Protein AF-A0A1V9YJ61-F1 (afdb_monomer)

Structure (mmCIF, N/CA/C/O backbone):
data_AF-A0A1V9YJ61-F1
#
_entry.id   AF-A0A1V9YJ61-F1
#
loop_
_atom_site.group_PDB
_atom_site.id
_atom_site.type_symbol
_atom_site.label_atom_id
_atom_site.label_alt_id
_atom_site.label_comp_id
_atom_site.label_asym_id
_atom_site.label_entity_id
_atom_site.label_seq_id
_atom_site.pdbx_PDB_ins_code
_atom_site.Cartn_x
_atom_site.Cartn_y
_atom_site.Cartn_z
_atom_site.occupancy
_atom_site.B_iso_or_equiv
_atom_site.auth_seq_id
_atom_site.auth_comp_id
_atom_site.auth_asym_id
_atom_site.auth_atom_id
_atom_site.pdbx_PDB_model_num
ATOM 1 N N . MET A 1 1 ? 12.526 25.247 -45.464 1.00 53.47 1 MET A N 1
ATOM 2 C CA . MET A 1 1 ? 13.136 23.992 -44.951 1.00 53.47 1 MET A CA 1
ATOM 3 C C . MET A 1 1 ? 12.643 23.567 -43.559 1.00 53.47 1 MET A C 1
ATOM 5 O O . MET A 1 1 ? 12.966 22.467 -43.128 1.00 53.47 1 MET A O 1
ATOM 9 N N . GLU A 1 2 ? 11.847 24.374 -42.845 1.00 59.72 2 GLU A N 1
ATOM 10 C CA . GLU A 1 2 ? 11.283 23.998 -41.531 1.00 59.72 2 GLU A CA 1
ATOM 11 C C . GLU A 1 2 ? 10.192 22.920 -41.604 1.00 59.72 2 GLU A C 1
ATOM 13 O O . GLU A 1 2 ? 10.018 22.151 -40.659 1.00 59.72 2 GLU A O 1
ATOM 18 N N . PHE A 1 3 ? 9.518 22.793 -42.752 1.00 69.00 3 PHE A N 1
ATOM 19 C CA . PHE A 1 3 ? 8.496 21.770 -42.986 1.00 69.00 3 PHE A CA 1
ATOM 20 C C . PHE A 1 3 ? 9.030 20.338 -42.792 1.00 69.00 3 PHE A C 1
ATOM 22 O O . PHE A 1 3 ? 8.326 19.493 -42.248 1.00 69.00 3 PHE A O 1
ATOM 29 N N . VAL A 1 4 ? 10.304 20.085 -43.129 1.00 67.88 4 VAL A N 1
ATOM 30 C CA . VAL A 1 4 ? 10.969 18.783 -42.938 1.00 67.88 4 VAL A CA 1
ATOM 31 C C . VAL A 1 4 ? 11.139 18.455 -41.454 1.00 67.88 4 VAL A C 1
ATOM 33 O O . VAL A 1 4 ? 10.997 17.306 -41.059 1.00 67.88 4 VAL A O 1
ATOM 36 N N . LYS A 1 5 ? 11.407 19.452 -40.602 1.00 66.19 5 LYS A N 1
ATOM 37 C CA . LYS A 1 5 ? 11.485 19.239 -39.148 1.00 66.19 5 LYS A CA 1
ATOM 38 C C . LYS A 1 5 ? 10.103 18.964 -38.545 1.00 66.19 5 LYS A C 1
ATOM 40 O O . LYS A 1 5 ? 10.012 18.174 -37.615 1.00 66.19 5 LYS A O 1
ATOM 45 N N . LYS A 1 6 ? 9.048 19.587 -39.087 1.00 67.88 6 LYS A N 1
ATOM 46 C CA . LYS A 1 6 ? 7.660 19.460 -38.608 1.00 67.88 6 LYS A CA 1
ATOM 47 C C . LYS A 1 6 ? 6.993 18.139 -39.015 1.00 67.88 6 LYS A C 1
ATOM 49 O O . LYS A 1 6 ? 6.210 17.603 -38.244 1.00 67.88 6 LYS A O 1
ATOM 54 N N . ALA A 1 7 ? 7.310 17.613 -40.198 1.00 69.69 7 ALA A N 1
ATOM 55 C CA . ALA A 1 7 ? 6.732 16.371 -40.723 1.00 69.69 7 ALA A CA 1
ATOM 56 C C . ALA A 1 7 ? 7.450 15.088 -40.253 1.00 69.69 7 ALA A C 1
ATOM 58 O O . ALA A 1 7 ? 7.028 13.987 -40.598 1.00 69.69 7 ALA A O 1
ATOM 59 N N . ARG A 1 8 ? 8.550 15.202 -39.497 1.00 68.75 8 ARG A N 1
ATOM 60 C CA . ARG A 1 8 ? 9.377 14.050 -39.107 1.00 68.75 8 ARG A CA 1
ATOM 61 C C . ARG A 1 8 ? 8.936 13.420 -37.789 1.00 68.75 8 ARG A C 1
ATOM 63 O O . ARG A 1 8 ? 8.697 14.111 -36.802 1.00 68.75 8 ARG A O 1
ATOM 70 N N . GLY A 1 9 ? 8.925 12.087 -37.769 1.00 69.69 9 GLY A N 1
ATOM 71 C CA . GLY A 1 9 ? 8.730 11.288 -36.562 1.00 69.69 9 GLY A CA 1
ATOM 72 C C . GLY A 1 9 ? 9.873 11.443 -35.552 1.00 69.69 9 GLY A C 1
ATOM 73 O O . GLY A 1 9 ? 11.008 11.792 -35.894 1.00 69.69 9 GLY A O 1
ATOM 74 N N . ARG A 1 10 ? 9.566 11.174 -34.276 1.00 68.88 10 ARG A N 1
ATOM 75 C CA . ARG A 1 10 ? 10.531 11.240 -33.162 1.00 68.88 10 ARG A CA 1
ATOM 76 C C . ARG A 1 10 ? 11.593 10.136 -33.240 1.00 68.88 10 ARG A C 1
ATOM 78 O O . ARG A 1 10 ? 12.703 10.329 -32.751 1.00 68.88 10 ARG A O 1
ATOM 85 N N . THR A 1 11 ? 11.257 9.006 -33.856 1.00 73.44 11 THR A N 1
ATOM 86 C CA . THR A 1 11 ? 12.151 7.875 -34.123 1.00 73.44 11 THR A CA 1
ATOM 87 C C . THR A 1 11 ? 12.655 7.922 -35.564 1.00 73.44 11 THR A C 1
ATOM 89 O O . THR A 1 11 ? 11.957 8.386 -36.462 1.00 73.44 11 THR A O 1
ATOM 92 N N . MET A 1 12 ? 13.893 7.475 -35.774 1.00 78.12 12 MET A N 1
ATOM 93 C CA . MET A 1 12 ? 14.518 7.420 -37.095 1.00 78.12 12 MET A CA 1
ATOM 94 C C . MET A 1 12 ? 14.196 6.085 -37.759 1.00 78.12 12 MET A C 1
ATOM 96 O O . MET A 1 12 ? 14.391 5.031 -37.146 1.00 78.12 12 MET A O 1
ATOM 100 N N . THR A 1 13 ? 13.695 6.149 -38.987 1.00 82.44 13 THR A N 1
ATOM 101 C CA . THR A 1 13 ? 13.345 4.961 -39.775 1.00 82.44 13 THR A CA 1
ATOM 102 C C . THR A 1 13 ? 14.595 4.228 -40.262 1.00 82.44 13 THR A C 1
ATOM 104 O O . THR A 1 13 ? 15.690 4.788 -40.290 1.00 82.44 13 THR A O 1
ATOM 107 N N . GLU A 1 14 ? 14.439 2.959 -40.632 1.00 79.94 14 GLU A N 1
ATOM 108 C CA . GLU A 1 14 ? 15.527 2.153 -41.197 1.00 79.94 14 GLU A CA 1
ATOM 109 C C . GLU A 1 14 ? 16.038 2.738 -42.523 1.00 79.94 14 GLU A C 1
ATOM 111 O O . GLU A 1 14 ? 17.244 2.886 -42.700 1.00 79.94 14 GLU A O 1
ATOM 116 N N . GLY A 1 15 ? 15.127 3.190 -43.394 1.00 81.19 15 GLY A N 1
ATOM 117 C CA . GLY A 1 15 ? 15.481 3.867 -44.647 1.00 81.19 15 GLY A CA 1
ATOM 118 C C . GLY A 1 15 ? 16.314 5.131 -44.422 1.00 81.19 15 GLY A C 1
ATOM 119 O O . GLY A 1 15 ? 17.375 5.278 -45.017 1.00 81.19 15 GLY A O 1
ATOM 120 N N . GLU A 1 16 ? 15.921 5.991 -43.473 1.00 83.31 16 GLU A N 1
ATOM 121 C CA . GLU A 1 16 ? 16.707 7.189 -43.133 1.00 83.31 16 GLU A CA 1
ATOM 122 C C . GLU A 1 16 ? 18.123 6.850 -42.633 1.00 83.31 16 GLU A C 1
ATOM 124 O O . GLU A 1 16 ? 19.056 7.613 -42.880 1.00 83.31 16 GLU A O 1
ATOM 129 N N . LYS A 1 17 ? 18.305 5.729 -41.919 1.00 85.88 17 LYS A N 1
ATOM 130 C CA . LYS A 1 17 ? 19.632 5.277 -41.466 1.00 85.88 17 LYS A CA 1
ATOM 131 C C . LYS A 1 17 ? 20.491 4.808 -42.637 1.00 85.88 17 LYS A C 1
ATOM 133 O O . LYS A 1 17 ? 21.665 5.167 -42.697 1.00 85.88 17 LYS A O 1
ATOM 138 N N . LEU A 1 18 ? 19.909 4.040 -43.558 1.00 84.94 18 LEU A N 1
ATOM 139 C CA . LEU A 1 18 ? 20.592 3.563 -44.761 1.00 84.94 18 LEU A CA 1
ATOM 140 C C . LEU A 1 18 ? 21.004 4.724 -45.669 1.00 84.94 18 LEU A C 1
ATOM 142 O O . LEU A 1 18 ? 22.143 4.756 -46.125 1.00 84.94 18 LEU A O 1
ATOM 146 N N . ASP A 1 19 ? 20.140 5.723 -45.846 1.00 88.06 19 ASP A N 1
ATOM 147 C CA . ASP A 1 19 ? 20.458 6.913 -46.639 1.00 88.06 19 ASP A CA 1
ATOM 148 C C . ASP A 1 19 ? 21.644 7.695 -46.054 1.00 88.06 19 ASP A C 1
ATOM 150 O O . ASP A 1 19 ? 22.505 8.169 -46.800 1.00 88.06 19 ASP A O 1
ATOM 154 N N . ILE A 1 20 ? 21.729 7.804 -44.720 1.00 87.62 20 ILE A N 1
ATOM 155 C CA . ILE A 1 20 ? 22.869 8.437 -44.037 1.00 87.62 20 ILE A CA 1
ATOM 156 C C . ILE A 1 20 ? 24.160 7.651 -44.299 1.00 87.62 20 ILE A C 1
ATOM 158 O O . ILE A 1 20 ? 25.178 8.263 -44.621 1.00 87.62 20 ILE A O 1
ATOM 162 N N . LEU A 1 21 ? 24.122 6.319 -44.200 1.00 87.50 21 LEU A N 1
ATOM 163 C CA . LEU A 1 21 ? 25.287 5.459 -44.437 1.00 87.50 21 LEU A CA 1
ATOM 164 C C . LEU A 1 21 ? 25.745 5.505 -45.902 1.00 87.50 21 LEU A C 1
ATOM 166 O O . LEU A 1 21 ? 26.936 5.674 -46.165 1.00 87.50 21 LEU A O 1
ATOM 170 N N . CYS A 1 22 ? 24.811 5.431 -46.854 1.00 87.12 22 CYS A N 1
ATOM 171 C CA . CYS A 1 22 ? 25.094 5.565 -48.283 1.00 87.12 22 CYS A CA 1
ATOM 172 C C . CYS A 1 22 ? 25.725 6.927 -48.601 1.00 87.12 22 CYS A C 1
ATOM 174 O O . CYS A 1 22 ? 26.760 6.994 -49.264 1.00 87.12 22 CYS A O 1
ATOM 176 N N . ALA A 1 23 ? 25.147 8.018 -48.089 1.00 87.19 23 ALA A N 1
ATOM 177 C CA . ALA A 1 23 ? 25.687 9.359 -48.293 1.00 87.19 23 ALA A CA 1
ATOM 178 C C . ALA A 1 23 ? 27.084 9.518 -47.673 1.00 87.19 23 ALA A C 1
ATOM 180 O O . ALA A 1 23 ? 27.961 10.134 -48.278 1.00 87.19 23 ALA A O 1
ATOM 181 N N . GLN A 1 24 ? 27.314 8.929 -46.498 1.00 86.69 24 GLN A N 1
ATOM 182 C CA . GLN A 1 24 ? 28.621 8.925 -45.851 1.00 86.69 24 GLN A CA 1
ATOM 183 C C . GLN A 1 24 ? 29.667 8.172 -46.686 1.00 86.69 24 GLN A C 1
ATOM 185 O O . GLN A 1 24 ? 30.752 8.706 -46.912 1.00 86.69 24 GLN A O 1
ATOM 190 N N . ALA A 1 25 ? 29.338 6.987 -47.207 1.00 86.31 25 ALA A N 1
ATOM 191 C CA . ALA A 1 25 ? 30.235 6.205 -48.059 1.00 86.31 25 ALA A CA 1
ATOM 192 C C . ALA A 1 25 ? 30.627 6.959 -49.343 1.00 86.31 25 ALA A C 1
ATOM 194 O O . ALA A 1 25 ? 31.806 7.022 -49.693 1.00 86.31 25 ALA A O 1
ATOM 195 N N . VAL A 1 26 ? 29.656 7.599 -50.004 1.00 88.69 26 VAL A N 1
ATOM 196 C CA . VAL A 1 26 ? 29.895 8.398 -51.218 1.00 88.69 26 VAL A CA 1
ATOM 197 C C . VAL A 1 26 ? 30.788 9.606 -50.927 1.00 88.69 26 VAL A C 1
ATOM 199 O O . VAL A 1 26 ? 31.726 9.873 -51.675 1.00 88.69 26 VAL A O 1
ATOM 202 N N . MET A 1 27 ? 30.542 10.323 -49.827 1.00 86.88 27 MET A N 1
ATOM 203 C CA . MET A 1 27 ? 31.341 11.496 -49.450 1.00 86.88 27 MET A CA 1
ATOM 204 C C . MET A 1 27 ? 32.771 11.129 -49.033 1.00 86.88 27 MET A C 1
ATOM 206 O O . MET A 1 27 ? 33.705 11.869 -49.344 1.00 86.88 27 MET A O 1
ATOM 210 N N . HIS A 1 28 ? 32.967 9.972 -48.391 1.00 85.56 28 HIS A N 1
ATOM 211 C CA . HIS A 1 28 ? 34.306 9.452 -48.109 1.00 85.56 28 HIS A CA 1
ATOM 212 C C . HIS A 1 28 ? 35.045 9.033 -49.386 1.00 85.56 28 HIS A C 1
ATOM 214 O O . HIS A 1 28 ? 36.222 9.356 -49.526 1.00 85.56 28 HIS A O 1
ATOM 220 N N . HIS A 1 29 ? 34.367 8.388 -50.342 1.00 84.25 29 HIS A N 1
ATOM 221 C CA . HIS A 1 29 ? 34.961 8.046 -51.641 1.00 84.25 29 HIS A CA 1
ATOM 222 C C . HIS A 1 29 ? 35.322 9.296 -52.465 1.00 84.25 29 HIS A C 1
ATOM 224 O O . HIS A 1 29 ? 36.297 9.294 -53.211 1.00 84.25 29 HIS A O 1
ATOM 230 N N . ALA A 1 30 ? 34.569 10.387 -52.311 1.00 85.12 30 ALA A N 1
ATOM 231 C CA . ALA A 1 30 ? 34.861 11.676 -52.937 1.00 85.12 30 ALA A CA 1
ATOM 232 C C . ALA A 1 30 ? 36.002 12.465 -52.252 1.00 85.12 30 ALA A C 1
ATOM 234 O O . ALA A 1 30 ? 36.381 13.527 -52.744 1.00 85.12 30 ALA A O 1
ATOM 235 N N . GLY A 1 31 ? 36.558 11.973 -51.135 1.00 79.38 31 GLY A N 1
ATOM 236 C CA . GLY A 1 31 ? 37.701 12.590 -50.449 1.00 79.38 31 GLY A CA 1
ATOM 237 C C . GLY A 1 31 ? 37.380 13.898 -49.718 1.00 79.38 31 GLY A C 1
ATOM 238 O O . GLY A 1 31 ? 38.262 14.737 -49.521 1.00 79.38 31 GLY A O 1
ATOM 239 N N . GLU A 1 32 ? 36.123 14.109 -49.329 1.00 80.75 32 GLU A N 1
ATOM 240 C CA . GLU A 1 32 ? 35.699 15.351 -48.692 1.00 80.75 32 GLU A CA 1
ATOM 241 C C . GLU A 1 32 ? 36.087 15.412 -47.205 1.00 80.75 32 GLU A C 1
ATOM 243 O O . GLU A 1 32 ? 35.969 14.431 -46.475 1.00 80.75 32 GLU A O 1
ATOM 248 N N . LYS A 1 33 ? 36.560 16.575 -46.736 1.00 73.44 33 LYS A N 1
ATOM 249 C CA . LYS A 1 33 ? 37.136 16.720 -45.384 1.00 73.44 33 LYS A CA 1
ATOM 250 C C . LYS A 1 33 ? 36.083 16.856 -44.273 1.00 73.44 33 LYS A C 1
ATOM 252 O O . LYS A 1 33 ? 36.306 16.371 -43.170 1.00 73.44 33 LYS A O 1
ATOM 257 N N . ASP A 1 34 ? 34.915 17.429 -44.579 1.00 82.12 34 ASP A N 1
ATOM 258 C CA . ASP A 1 34 ? 33.872 17.769 -43.593 1.00 82.12 34 ASP A CA 1
ATOM 259 C C . ASP A 1 34 ? 32.580 16.946 -43.752 1.00 82.12 34 ASP A C 1
ATOM 261 O O . ASP A 1 34 ? 31.463 17.463 -43.631 1.00 82.12 34 ASP A O 1
ATOM 265 N N . VAL A 1 35 ? 32.720 15.637 -43.994 1.00 82.94 35 VAL A N 1
ATOM 266 C CA . VAL A 1 35 ? 31.602 14.699 -44.233 1.00 82.94 35 VAL A CA 1
ATOM 267 C C . VAL A 1 35 ? 30.521 14.812 -43.152 1.00 82.94 35 VAL A C 1
ATOM 269 O O . VAL A 1 35 ? 29.345 14.998 -43.451 1.00 82.94 35 VAL A O 1
ATOM 272 N N . ARG A 1 36 ? 30.908 14.810 -41.873 1.00 83.56 36 ARG A N 1
ATOM 273 C CA . ARG A 1 36 ? 29.982 14.889 -40.728 1.00 83.56 36 ARG A CA 1
ATOM 274 C C . ARG A 1 36 ? 29.145 16.171 -40.713 1.00 83.56 36 ARG A C 1
ATOM 276 O O . ARG A 1 36 ? 27.936 16.119 -40.481 1.00 83.56 36 ARG A O 1
ATOM 283 N N . ALA A 1 37 ? 29.770 17.326 -40.944 1.00 83.75 37 ALA A N 1
ATOM 284 C CA . ALA A 1 37 ? 29.084 18.620 -40.930 1.00 83.75 37 ALA A CA 1
ATOM 285 C C . ALA A 1 37 ? 28.169 18.780 -42.153 1.00 83.75 37 ALA A C 1
ATOM 287 O O . ALA A 1 37 ? 27.046 19.286 -42.035 1.00 83.75 37 ALA A O 1
ATOM 288 N N . ARG A 1 38 ? 28.604 18.273 -43.312 1.00 83.56 38 ARG A N 1
ATOM 289 C CA . ARG A 1 38 ? 27.782 18.204 -44.524 1.00 83.56 38 ARG A CA 1
ATOM 290 C C . ARG A 1 38 ? 26.576 17.296 -44.347 1.00 83.56 38 ARG A C 1
ATOM 292 O O . ARG A 1 38 ? 25.463 17.734 -44.625 1.00 83.56 38 ARG A O 1
ATOM 299 N N . LEU A 1 39 ? 26.755 16.093 -43.806 1.00 84.62 39 LEU A N 1
ATOM 300 C CA . LEU A 1 39 ? 25.659 15.169 -43.512 1.00 84.62 39 LEU A CA 1
ATOM 301 C C . LEU A 1 39 ? 24.684 15.764 -42.488 1.00 84.62 39 LEU A C 1
ATOM 303 O O . LEU A 1 39 ? 23.474 15.712 -42.693 1.00 84.62 39 LEU A O 1
ATOM 307 N N . ALA A 1 40 ? 25.174 16.420 -41.432 1.00 86.56 40 ALA A N 1
ATOM 308 C CA . ALA A 1 40 ? 24.313 17.115 -40.471 1.00 86.56 40 ALA A CA 1
ATOM 309 C C . ALA A 1 40 ? 23.488 18.226 -41.143 1.00 86.56 40 ALA A C 1
ATOM 311 O O . ALA A 1 40 ? 22.308 18.418 -40.837 1.00 86.56 40 ALA A O 1
ATOM 312 N N . THR A 1 41 ? 24.083 18.921 -42.113 1.00 86.81 41 THR A N 1
ATOM 313 C CA . THR A 1 41 ? 23.422 19.982 -42.880 1.00 86.81 41 THR A CA 1
ATOM 314 C C . THR A 1 41 ? 22.411 19.431 -43.887 1.00 86.81 41 THR A C 1
ATOM 316 O O . THR A 1 41 ? 21.339 20.027 -44.033 1.00 86.81 41 THR A O 1
ATOM 319 N N . LEU A 1 42 ? 22.718 18.305 -44.536 1.00 84.31 42 LEU A N 1
ATOM 320 C CA . LEU A 1 42 ? 21.902 17.648 -45.562 1.00 84.31 42 LEU A CA 1
ATOM 321 C C . LEU A 1 42 ? 20.713 16.912 -44.933 1.00 84.31 42 LEU A C 1
ATOM 323 O O . LEU A 1 42 ? 19.566 17.134 -45.313 1.00 84.31 42 LEU A O 1
ATOM 327 N N . PHE A 1 43 ? 20.963 16.138 -43.876 1.00 83.62 43 PHE A N 1
ATOM 328 C CA . PHE A 1 43 ? 19.937 15.384 -43.159 1.00 83.62 43 PHE A CA 1
ATOM 329 C C . PHE A 1 43 ? 19.248 16.187 -42.049 1.00 83.62 43 PHE A C 1
ATOM 331 O O . PHE A 1 43 ? 18.261 15.708 -41.492 1.00 83.62 43 PHE A O 1
ATOM 338 N N . LYS A 1 44 ? 19.714 17.401 -41.712 1.00 81.56 44 LYS A N 1
ATOM 339 C CA . LYS A 1 44 ? 19.190 18.245 -40.609 1.00 81.56 44 LYS A CA 1
ATOM 340 C C . LYS A 1 44 ? 19.101 17.500 -39.268 1.00 81.56 44 LYS A C 1
ATOM 342 O O . LYS A 1 44 ? 18.212 17.773 -38.458 1.00 81.56 44 LYS A O 1
ATOM 347 N N . ARG A 1 45 ? 20.004 16.544 -39.040 1.00 81.06 45 ARG A N 1
ATOM 348 C CA . ARG A 1 45 ? 20.141 15.789 -37.786 1.00 81.06 45 ARG A CA 1
ATOM 349 C C . ARG A 1 45 ? 21.362 16.294 -37.030 1.00 81.06 45 ARG A C 1
ATOM 351 O O . ARG A 1 45 ? 22.274 16.872 -37.619 1.00 81.06 45 ARG A O 1
ATOM 358 N N . SER A 1 46 ? 21.364 16.106 -35.713 1.00 85.31 46 SER A N 1
ATOM 359 C CA . SER A 1 46 ? 22.542 16.460 -34.930 1.00 85.31 46 SER A CA 1
ATOM 360 C C . SER A 1 46 ? 23.716 15.567 -35.348 1.00 85.31 46 SER A C 1
ATOM 362 O O . SER A 1 46 ? 23.513 14.386 -35.642 1.00 85.31 46 SER A O 1
ATOM 364 N N . PRO A 1 47 ? 24.948 16.096 -35.351 1.00 84.88 47 PRO A N 1
ATOM 365 C CA . PRO A 1 47 ? 26.122 15.314 -35.726 1.00 84.88 47 PRO A CA 1
ATOM 366 C C . PRO A 1 47 ? 26.312 14.086 -34.818 1.00 84.88 47 PRO A C 1
ATOM 368 O O . PRO A 1 47 ? 26.734 13.041 -35.289 1.00 84.88 47 PRO A O 1
ATOM 371 N N . LYS A 1 48 ? 25.873 14.165 -33.552 1.00 86.12 48 LYS A N 1
ATOM 372 C CA . LYS A 1 48 ? 25.853 13.032 -32.611 1.00 86.12 48 LYS A CA 1
ATOM 373 C C . LYS A 1 48 ? 24.992 11.857 -33.088 1.00 86.12 48 LYS A C 1
ATOM 375 O O . LYS A 1 48 ? 25.318 10.714 -32.801 1.00 86.12 48 LYS A O 1
ATOM 380 N N . VAL A 1 49 ? 23.882 12.125 -33.783 1.00 85.00 49 VAL A N 1
ATOM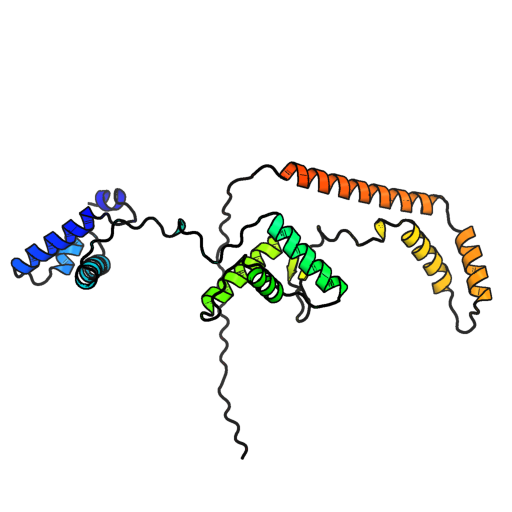 381 C CA . VAL A 1 49 ? 23.013 11.065 -34.321 1.00 85.00 49 VAL A CA 1
ATOM 382 C C . VAL A 1 49 ? 23.688 10.366 -35.496 1.00 85.00 49 VAL A C 1
ATOM 384 O O . VAL A 1 49 ? 23.587 9.152 -35.598 1.00 85.00 49 VAL A O 1
ATOM 387 N N . ILE A 1 50 ? 24.401 11.108 -36.346 1.00 85.31 50 ILE A N 1
ATOM 388 C CA . ILE A 1 50 ? 25.150 10.539 -37.476 1.00 85.31 50 ILE A CA 1
ATOM 389 C C . ILE A 1 50 ? 26.280 9.649 -36.956 1.00 85.31 50 ILE A C 1
ATOM 391 O O . ILE A 1 50 ? 26.385 8.502 -37.379 1.00 85.31 50 ILE A O 1
ATOM 395 N N . ASP A 1 51 ? 27.041 10.134 -35.969 1.00 86.50 51 ASP A N 1
ATOM 396 C CA . ASP A 1 51 ? 28.092 9.340 -35.323 1.00 86.50 51 ASP A CA 1
ATOM 397 C C . ASP A 1 51 ? 27.510 8.066 -34.698 1.00 86.50 51 ASP A C 1
ATOM 399 O O . ASP A 1 51 ? 28.065 6.989 -34.861 1.00 86.50 51 ASP A O 1
ATOM 403 N N . HIS A 1 52 ? 26.354 8.165 -34.034 1.00 85.38 52 HIS A N 1
ATOM 404 C CA . HIS A 1 52 ? 25.688 7.009 -33.438 1.00 85.38 52 HIS A CA 1
ATOM 405 C C . HIS A 1 52 ? 25.234 5.973 -34.480 1.00 85.38 52 HIS A C 1
ATOM 407 O O . HIS A 1 52 ? 25.399 4.779 -34.248 1.00 85.38 52 HIS A O 1
ATOM 413 N N . VAL A 1 53 ? 24.692 6.406 -35.627 1.00 86.19 53 VAL A N 1
ATOM 414 C CA . VAL A 1 53 ? 24.311 5.504 -36.733 1.00 86.19 53 VAL A CA 1
ATOM 415 C C . VAL A 1 53 ? 25.538 4.811 -37.310 1.00 86.19 53 VAL A C 1
ATOM 417 O O . VAL A 1 53 ? 25.516 3.598 -37.495 1.00 86.19 53 VAL A O 1
ATOM 420 N N . TRP A 1 54 ? 26.613 5.565 -37.542 1.00 85.50 54 TRP A N 1
ATOM 421 C CA . TRP A 1 54 ? 27.875 5.018 -38.024 1.00 85.50 54 TRP A CA 1
ATOM 422 C C . TRP A 1 54 ? 28.475 4.015 -37.034 1.00 85.50 54 TRP A C 1
ATOM 424 O O . TRP A 1 54 ? 28.812 2.900 -37.417 1.00 85.50 54 TRP A O 1
ATOM 434 N N . SER A 1 55 ? 28.552 4.365 -35.748 1.00 84.81 55 SER A N 1
ATOM 435 C CA . SER A 1 55 ? 29.066 3.475 -34.704 1.00 84.81 55 SER A CA 1
ATOM 436 C C . SER A 1 55 ? 28.222 2.213 -34.539 1.00 84.81 55 SER A C 1
ATOM 438 O O . SER A 1 55 ? 28.789 1.138 -34.386 1.00 84.81 55 SER A O 1
ATOM 440 N N . SER A 1 56 ? 26.891 2.315 -34.605 1.00 82.94 56 SER A N 1
ATOM 441 C CA . SER A 1 56 ? 26.011 1.139 -34.568 1.00 82.94 56 SER A CA 1
ATOM 442 C C . SER A 1 56 ? 26.241 0.236 -35.783 1.00 82.94 56 SER A C 1
ATOM 444 O O . SER A 1 56 ? 26.341 -0.973 -35.629 1.00 82.94 56 SER A O 1
ATOM 446 N N . PHE A 1 57 ? 26.427 0.805 -36.977 1.00 83.56 57 PHE A N 1
ATOM 447 C CA . PHE A 1 57 ? 26.728 0.017 -38.173 1.00 83.56 57 PHE A CA 1
ATOM 448 C C . PHE A 1 57 ? 28.101 -0.668 -38.109 1.00 83.56 57 PHE A C 1
ATOM 450 O O . PHE A 1 57 ? 28.210 -1.848 -38.425 1.00 83.56 57 PHE A O 1
ATOM 457 N N . VAL A 1 58 ? 29.148 0.044 -37.681 1.00 85.38 58 VAL A N 1
ATOM 458 C CA . VAL A 1 58 ? 30.511 -0.508 -37.595 1.00 85.38 58 VAL A CA 1
ATOM 459 C C . VAL A 1 58 ? 30.614 -1.612 -36.541 1.00 85.38 58 VAL A C 1
ATOM 461 O O . VAL A 1 58 ? 31.293 -2.607 -36.780 1.00 85.38 58 VAL A O 1
ATOM 464 N N . ASN A 1 59 ? 29.946 -1.449 -35.396 1.00 82.62 59 ASN A N 1
ATOM 465 C CA . ASN A 1 59 ? 30.026 -2.407 -34.294 1.00 82.62 59 ASN A CA 1
ATOM 466 C C . ASN A 1 59 ? 29.084 -3.603 -34.479 1.00 82.62 59 ASN A C 1
ATOM 468 O O . ASN A 1 59 ? 29.492 -4.734 -34.231 1.00 82.62 59 ASN A O 1
ATOM 472 N N . ASP A 1 60 ? 27.845 -3.361 -34.913 1.00 74.06 60 ASP A N 1
ATOM 473 C CA . ASP A 1 60 ? 26.790 -4.379 -34.897 1.00 74.06 60 ASP A CA 1
ATOM 474 C C . ASP A 1 60 ? 26.498 -4.962 -36.292 1.00 74.06 60 ASP A C 1
ATOM 476 O O . ASP A 1 60 ? 25.794 -5.963 -36.389 1.00 74.06 60 ASP A O 1
ATOM 480 N N . GLN A 1 61 ? 26.983 -4.336 -37.379 1.00 68.88 61 GLN A N 1
ATOM 481 C CA . GLN A 1 61 ? 26.664 -4.641 -38.793 1.00 68.88 61 GLN A CA 1
ATOM 482 C C . GLN A 1 61 ? 25.167 -4.740 -39.137 1.00 68.88 61 GLN A C 1
ATOM 484 O O . GLN A 1 61 ? 24.791 -5.149 -40.235 1.00 68.88 61 GLN A O 1
ATOM 489 N N . VAL A 1 62 ? 24.293 -4.315 -38.230 1.00 66.62 62 VAL A N 1
ATOM 490 C CA . VAL A 1 62 ? 22.843 -4.341 -38.392 1.00 66.62 62 VAL A CA 1
ATOM 491 C C . VAL A 1 62 ? 22.337 -2.915 -38.284 1.00 66.62 62 VAL A C 1
ATOM 493 O O . VAL A 1 62 ? 22.668 -2.204 -37.339 1.00 66.62 62 VAL A O 1
ATOM 496 N N . VAL A 1 63 ? 21.505 -2.489 -39.236 1.00 65.94 63 VAL A N 1
ATOM 497 C CA . VAL A 1 63 ? 20.730 -1.253 -39.100 1.00 65.94 63 VAL A CA 1
ATOM 498 C C . VAL A 1 63 ? 19.505 -1.594 -38.256 1.00 65.94 63 VAL A C 1
ATOM 500 O O . VAL A 1 63 ? 18.605 -2.271 -38.748 1.00 65.94 63 VAL A O 1
ATOM 503 N N . PRO A 1 64 ? 19.428 -1.176 -36.979 1.00 62.41 64 PRO A N 1
ATOM 504 C CA . PRO A 1 64 ? 18.316 -1.594 -36.142 1.00 62.41 64 PRO A CA 1
ATOM 505 C C . PRO A 1 64 ? 17.034 -0.940 -36.676 1.00 62.41 64 PRO A C 1
ATOM 507 O O . PRO A 1 64 ? 17.056 0.279 -36.920 1.00 62.41 64 PRO A O 1
ATOM 510 N N . PRO A 1 65 ? 15.913 -1.669 -36.819 1.00 61.38 65 PRO A N 1
ATOM 511 C CA . PRO A 1 65 ? 14.638 -1.061 -37.179 1.00 61.38 65 PRO A CA 1
ATOM 512 C C . PRO A 1 65 ? 14.251 0.003 -36.143 1.00 61.38 65 PRO A C 1
ATOM 514 O O . PRO A 1 65 ? 14.785 0.040 -35.029 1.00 61.38 65 PRO A O 1
ATOM 517 N N . ALA A 1 66 ? 13.354 0.923 -36.509 1.00 63.72 66 ALA A N 1
ATOM 518 C CA . ALA A 1 66 ? 12.892 1.971 -35.600 1.00 63.72 66 ALA A CA 1
ATOM 519 C C . ALA A 1 66 ? 12.350 1.332 -34.310 1.00 63.72 66 ALA A C 1
ATOM 521 O O . ALA A 1 66 ? 11.266 0.752 -34.312 1.00 63.72 66 ALA A O 1
ATOM 522 N N . ALA A 1 67 ? 13.119 1.407 -33.218 1.00 58.84 67 ALA A N 1
ATOM 523 C CA . ALA A 1 67 ? 12.715 0.810 -31.957 1.00 58.84 67 ALA A CA 1
ATOM 524 C C . ALA A 1 67 ? 11.380 1.432 -31.533 1.00 58.84 67 ALA A C 1
ATOM 526 O O . ALA A 1 67 ? 11.256 2.660 -31.440 1.00 58.84 67 ALA A O 1
ATOM 527 N N . ALA A 1 68 ? 10.374 0.584 -31.305 1.00 55.19 68 ALA A N 1
ATOM 528 C CA . ALA A 1 68 ? 9.136 1.019 -30.680 1.00 55.19 68 ALA A CA 1
ATOM 529 C C . ALA A 1 68 ? 9.482 1.716 -29.356 1.00 55.19 68 ALA A C 1
ATOM 531 O O . ALA A 1 68 ? 10.459 1.360 -28.694 1.00 55.19 68 ALA A O 1
ATOM 532 N N . SER A 1 69 ? 8.707 2.733 -28.982 1.00 52.25 69 SER A N 1
ATOM 533 C CA . SER A 1 69 ? 8.924 3.435 -27.720 1.00 52.25 69 SER A CA 1
ATOM 534 C C . SER A 1 69 ? 9.056 2.427 -26.569 1.00 52.25 69 SER A C 1
ATOM 536 O O . SER A 1 69 ? 8.253 1.502 -26.441 1.00 52.25 69 SER A O 1
ATOM 538 N N . SER A 1 70 ? 10.085 2.622 -25.737 1.00 47.66 70 SER A N 1
ATOM 539 C CA . SER A 1 70 ? 10.475 1.766 -24.597 1.00 47.66 70 SER A CA 1
ATOM 540 C C . SER A 1 70 ? 9.316 1.413 -23.641 1.00 47.66 70 SER A C 1
ATOM 542 O O . SER A 1 70 ? 9.370 0.453 -22.884 1.00 47.66 70 SER A O 1
ATOM 544 N N . ASN A 1 71 ? 8.204 2.142 -23.727 1.00 53.09 71 ASN A N 1
ATOM 545 C CA . ASN A 1 71 ? 7.029 2.026 -22.872 1.00 53.09 71 ASN A CA 1
ATOM 546 C C . ASN A 1 71 ? 6.194 0.742 -23.079 1.00 53.09 71 ASN A C 1
ATOM 548 O O . ASN A 1 71 ? 5.194 0.571 -22.385 1.00 53.09 71 ASN A O 1
ATOM 552 N N . ARG A 1 72 ? 6.541 -0.144 -24.028 1.00 42.16 72 ARG A N 1
ATOM 553 C CA . ARG A 1 72 ? 5.778 -1.381 -24.303 1.00 42.16 72 ARG A CA 1
ATOM 554 C C . ARG A 1 72 ? 6.315 -2.640 -23.627 1.00 42.16 72 ARG A C 1
ATOM 556 O O . ARG A 1 72 ? 5.608 -3.645 -23.631 1.00 42.16 72 ARG A O 1
ATOM 563 N N . THR A 1 73 ? 7.503 -2.616 -23.024 1.00 52.12 73 THR A N 1
ATOM 564 C CA . THR A 1 73 ? 7.973 -3.766 -22.244 1.00 52.12 73 THR A CA 1
ATOM 565 C C . THR A 1 73 ? 7.469 -3.645 -20.801 1.00 52.12 73 THR A C 1
ATOM 567 O O . THR A 1 73 ? 7.700 -2.630 -20.136 1.00 52.12 73 THR A O 1
ATOM 570 N N . PRO A 1 74 ? 6.726 -4.637 -20.279 1.00 52.97 74 PRO A N 1
ATOM 571 C CA . PRO A 1 74 ? 6.350 -4.630 -18.875 1.00 52.97 74 PRO A CA 1
ATOM 572 C C . PRO A 1 74 ? 7.627 -4.729 -18.033 1.00 52.97 74 PRO A C 1
ATOM 574 O O . PRO A 1 74 ? 8.393 -5.679 -18.156 1.00 52.97 74 PRO A O 1
ATOM 577 N N . SER A 1 75 ? 7.881 -3.724 -17.191 1.00 59.53 75 SER A N 1
ATOM 578 C CA . SER A 1 75 ? 9.015 -3.757 -16.262 1.00 59.53 75 SER A CA 1
ATOM 579 C C . SER A 1 75 ? 8.930 -5.003 -15.377 1.00 59.53 75 SER A C 1
ATOM 581 O O . SER A 1 75 ? 7.888 -5.231 -14.766 1.00 59.53 75 SER A O 1
ATOM 583 N N . SER A 1 76 ? 10.037 -5.742 -15.242 1.00 60.28 76 SER A N 1
ATOM 584 C CA . SER A 1 76 ? 10.177 -6.892 -14.325 1.00 60.28 76 SER A CA 1
ATOM 585 C C . SER A 1 76 ? 9.759 -6.560 -12.877 1.00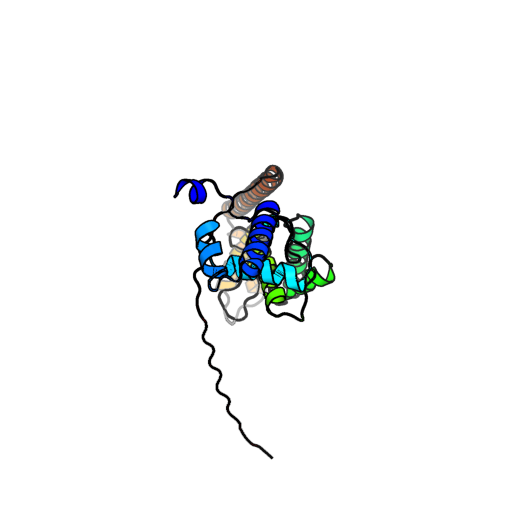 60.28 76 SER A C 1
ATOM 587 O O . SER A 1 76 ? 9.254 -7.392 -12.136 1.00 60.28 76 SER A O 1
ATOM 589 N N . THR A 1 77 ? 9.850 -5.282 -12.492 1.00 63.66 77 THR A N 1
ATOM 590 C CA . THR A 1 77 ? 9.451 -4.788 -11.162 1.00 63.66 77 THR A CA 1
ATOM 591 C C . THR A 1 77 ? 7.964 -4.413 -11.036 1.00 63.66 77 THR A C 1
ATOM 593 O O . THR A 1 77 ? 7.542 -3.852 -10.017 1.00 63.66 77 THR A O 1
ATOM 596 N N . ARG A 1 78 ? 7.142 -4.654 -12.068 1.00 67.44 78 ARG A N 1
ATOM 597 C CA . ARG A 1 78 ? 5.723 -4.280 -12.072 1.00 67.44 78 ARG A CA 1
ATOM 598 C C . ARG A 1 78 ? 4.900 -5.296 -11.286 1.00 67.44 78 ARG A C 1
ATOM 600 O O . ARG A 1 78 ? 4.562 -6.358 -11.785 1.00 67.44 78 ARG A O 1
ATOM 607 N N . ILE A 1 79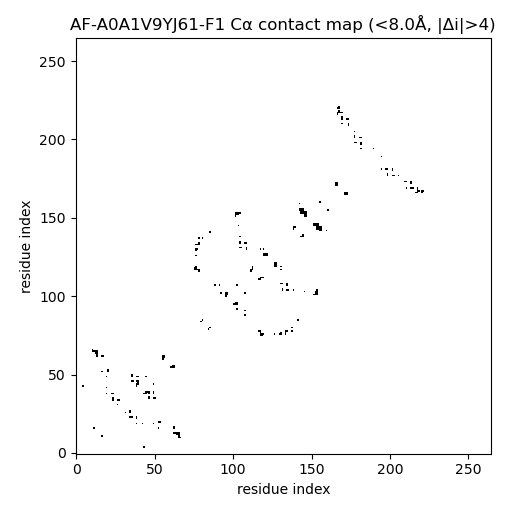 ? 4.482 -4.897 -10.089 1.00 72.12 79 ILE A N 1
ATOM 608 C CA . ILE A 1 79 ? 3.568 -5.688 -9.259 1.00 72.12 79 ILE A CA 1
ATOM 609 C C . ILE A 1 79 ? 2.135 -5.515 -9.781 1.00 72.12 79 ILE A C 1
ATOM 611 O O . ILE A 1 79 ? 1.633 -4.379 -9.786 1.00 72.12 79 ILE A O 1
ATOM 615 N N . PRO A 1 80 ? 1.456 -6.590 -10.216 1.00 75.56 80 PRO A N 1
ATOM 616 C CA . PRO A 1 80 ? 0.066 -6.496 -10.625 1.00 75.56 80 PRO A CA 1
ATOM 617 C C . PRO A 1 80 ? -0.820 -6.165 -9.417 1.00 75.56 80 PRO A C 1
ATOM 619 O O . PRO A 1 80 ? -0.642 -6.687 -8.319 1.00 75.56 80 PRO A O 1
ATOM 622 N N . ARG A 1 81 ? -1.794 -5.269 -9.601 1.00 78.75 81 ARG A N 1
ATOM 623 C CA . ARG A 1 81 ? -2.753 -4.888 -8.549 1.00 78.75 81 ARG A CA 1
ATOM 624 C C . ARG A 1 81 ? -3.968 -5.816 -8.580 1.00 78.75 81 ARG A C 1
ATOM 626 O O . ARG A 1 81 ? -5.083 -5.368 -8.810 1.00 78.75 81 ARG A O 1
ATOM 633 N N . THR A 1 82 ? -3.741 -7.116 -8.414 1.00 81.31 82 THR A N 1
ATOM 634 C CA . THR A 1 82 ? -4.820 -8.115 -8.381 1.00 81.31 82 THR A CA 1
ATOM 635 C C . THR A 1 82 ? -5.349 -8.309 -6.963 1.00 81.31 82 THR A C 1
ATOM 637 O O . THR A 1 82 ? -4.634 -8.105 -5.977 1.00 81.31 82 THR A O 1
ATOM 640 N N . ARG A 1 83 ? -6.605 -8.762 -6.851 1.00 76.06 83 ARG A N 1
ATOM 641 C CA . ARG A 1 83 ? -7.230 -9.102 -5.562 1.00 76.06 83 ARG A CA 1
ATOM 642 C C . ARG A 1 83 ? -6.443 -10.181 -4.816 1.00 76.06 83 ARG A C 1
ATOM 644 O O . ARG A 1 83 ? -6.255 -10.051 -3.617 1.00 76.06 83 ARG A O 1
ATOM 651 N N . ALA A 1 84 ? -5.903 -11.173 -5.525 1.00 79.31 84 ALA A N 1
ATOM 652 C CA . ALA A 1 84 ? -5.071 -12.220 -4.930 1.00 79.31 84 ALA A CA 1
ATOM 653 C C . ALA A 1 84 ? -3.849 -11.643 -4.192 1.00 79.31 84 ALA A C 1
ATOM 655 O O . ALA A 1 84 ? -3.597 -11.992 -3.042 1.00 79.31 84 ALA A O 1
ATOM 656 N N . ILE A 1 85 ? -3.134 -10.701 -4.817 1.00 82.69 85 ILE A N 1
ATOM 657 C CA . ILE A 1 85 ? -1.973 -10.044 -4.200 1.00 82.69 85 ILE A CA 1
ATOM 658 C C . ILE A 1 85 ? -2.415 -9.139 -3.045 1.00 82.69 85 ILE A C 1
ATOM 660 O O . ILE A 1 85 ? -1.775 -9.120 -1.996 1.00 82.69 85 ILE A O 1
ATOM 664 N N . ALA A 1 86 ? -3.528 -8.418 -3.200 1.00 82.19 86 ALA A N 1
ATOM 665 C CA . ALA A 1 86 ? -4.087 -7.590 -2.135 1.00 82.19 86 ALA A CA 1
ATOM 666 C C . ALA A 1 86 ? -4.437 -8.415 -0.885 1.00 82.19 86 ALA A C 1
ATOM 668 O O . ALA A 1 86 ? -4.004 -8.061 0.211 1.00 82.19 86 ALA A O 1
ATOM 669 N N . THR A 1 87 ? -5.160 -9.526 -1.051 1.00 82.56 87 THR A N 1
ATOM 670 C CA . THR A 1 87 ? -5.547 -10.432 0.037 1.00 82.56 87 THR A CA 1
ATOM 671 C C . THR A 1 87 ? -4.321 -11.028 0.718 1.00 82.56 87 THR A C 1
ATOM 673 O O . THR A 1 87 ? -4.224 -10.951 1.939 1.00 82.56 87 THR A O 1
ATOM 676 N N . LYS A 1 88 ? -3.336 -11.505 -0.053 1.00 84.81 88 LYS A N 1
ATOM 677 C CA . LYS A 1 88 ? -2.071 -12.025 0.490 1.00 84.81 88 LYS A CA 1
ATOM 678 C C . LYS A 1 88 ? -1.325 -10.990 1.335 1.00 84.81 88 LYS A C 1
ATOM 680 O O . LYS A 1 88 ? -0.961 -11.255 2.479 1.00 84.81 88 LYS A O 1
ATOM 685 N N . VAL A 1 89 ? -1.141 -9.774 0.811 1.00 86.75 89 VAL A N 1
ATOM 686 C CA . VAL A 1 89 ? -0.468 -8.689 1.546 1.00 86.75 89 VAL A CA 1
ATOM 687 C C . VAL A 1 89 ? -1.246 -8.316 2.814 1.00 86.75 89 VAL A C 1
ATOM 689 O O . VAL A 1 89 ? -0.642 -8.085 3.864 1.00 86.75 89 VAL A O 1
ATOM 692 N N . GLN A 1 90 ? -2.578 -8.262 2.745 1.00 84.56 90 GLN A N 1
ATOM 693 C CA . GLN A 1 90 ? -3.429 -7.955 3.897 1.00 84.56 90 GLN A CA 1
ATOM 694 C C . GLN A 1 90 ? -3.359 -9.039 4.978 1.00 84.56 90 GLN A C 1
ATOM 696 O O . GLN A 1 90 ? -3.231 -8.706 6.159 1.00 84.56 90 GLN A O 1
ATOM 701 N N . GLU A 1 91 ? -3.400 -10.313 4.591 1.00 82.69 91 GLU A N 1
ATOM 702 C CA . GLU A 1 91 ? -3.288 -11.458 5.494 1.00 82.69 91 GLU A CA 1
ATOM 703 C C . GLU A 1 91 ? -1.916 -11.507 6.169 1.00 82.69 91 GLU A C 1
ATOM 705 O O . GLU A 1 91 ? -1.834 -11.578 7.397 1.00 82.69 91 GLU A O 1
ATOM 710 N N . PHE A 1 92 ? -0.839 -11.322 5.404 1.00 85.25 92 PHE A N 1
ATOM 711 C CA . PHE A 1 92 ? 0.516 -11.225 5.942 1.00 85.25 92 PHE A CA 1
ATOM 712 C C . PHE A 1 92 ? 0.640 -10.112 6.994 1.00 85.25 92 PHE A C 1
ATOM 714 O O . PHE A 1 92 ? 1.125 -10.328 8.110 1.00 85.25 92 PHE A O 1
ATOM 721 N N . VAL A 1 93 ? 0.145 -8.907 6.684 1.00 85.12 93 VAL A N 1
ATOM 722 C CA . VAL A 1 93 ? 0.159 -7.784 7.634 1.00 85.12 93 VAL A CA 1
ATOM 723 C C . VAL A 1 93 ? -0.725 -8.075 8.854 1.00 85.12 93 VAL A C 1
ATOM 725 O O . VAL A 1 93 ? -0.375 -7.668 9.965 1.00 85.12 93 VAL A O 1
ATOM 728 N N . ARG A 1 94 ? -1.850 -8.781 8.685 1.00 82.31 94 ARG A N 1
ATOM 729 C CA . ARG A 1 94 ? -2.744 -9.193 9.778 1.00 82.31 94 ARG A CA 1
ATOM 730 C C . ARG A 1 94 ? -2.055 -10.182 10.722 1.00 82.31 94 ARG A C 1
ATOM 732 O O . ARG A 1 94 ? -2.072 -9.939 11.929 1.00 82.31 94 ARG A O 1
ATOM 739 N N . ILE A 1 95 ? -1.401 -11.219 10.198 1.00 81.88 95 ILE A N 1
ATOM 740 C CA . ILE A 1 95 ? -0.663 -12.222 10.985 1.00 81.88 95 ILE A CA 1
ATOM 741 C C . ILE A 1 95 ? 0.456 -11.553 11.789 1.00 81.88 95 ILE A C 1
ATOM 743 O O . ILE A 1 95 ? 0.540 -11.711 13.008 1.00 81.88 95 ILE A O 1
ATOM 747 N N . ARG A 1 96 ? 1.280 -10.718 11.147 1.00 83.56 96 ARG A N 1
ATOM 748 C CA . ARG A 1 96 ? 2.385 -10.041 11.845 1.00 83.56 96 ARG A CA 1
ATOM 749 C C . ARG A 1 96 ? 1.898 -9.063 12.915 1.00 83.56 96 ARG A C 1
ATOM 751 O O . ARG A 1 96 ? 2.517 -8.950 13.969 1.00 83.56 96 ARG A O 1
ATOM 758 N N . ARG A 1 97 ? 0.741 -8.418 12.718 1.00 81.19 97 ARG A N 1
ATOM 759 C CA . ARG A 1 97 ? 0.104 -7.591 13.760 1.00 81.19 97 ARG A CA 1
ATOM 760 C C . ARG A 1 97 ? -0.404 -8.404 14.948 1.00 81.19 97 ARG A C 1
ATOM 762 O O . ARG A 1 97 ? -0.279 -7.922 16.070 1.00 81.19 97 ARG A O 1
ATOM 769 N N . GLN A 1 98 ? -0.951 -9.603 14.731 1.00 74.06 98 GLN A N 1
ATOM 770 C CA . GLN A 1 98 ? -1.348 -10.499 15.828 1.00 74.06 98 GLN A CA 1
ATOM 771 C C . GLN A 1 98 ? -0.138 -10.893 16.681 1.00 74.06 98 GLN A C 1
ATOM 773 O O . GLN A 1 98 ? -0.203 -10.834 17.905 1.00 74.06 98 GLN A O 1
ATOM 778 N N . ARG A 1 99 ? 0.997 -11.174 16.032 1.00 76.88 99 ARG A N 1
ATOM 779 C CA . ARG A 1 99 ? 2.283 -11.475 16.685 1.00 76.88 99 ARG A CA 1
ATOM 780 C C . ARG A 1 99 ? 2.995 -10.240 17.256 1.00 76.88 99 ARG A C 1
ATOM 782 O O . ARG A 1 99 ? 4.069 -10.364 17.830 1.00 76.88 99 ARG A O 1
ATOM 789 N N . ARG A 1 100 ? 2.396 -9.047 17.119 1.00 75.56 100 ARG A N 1
ATOM 790 C CA . ARG A 1 100 ? 2.953 -7.736 17.514 1.00 75.56 100 ARG A CA 1
ATOM 791 C C . ARG A 1 100 ? 4.308 -7.418 16.871 1.00 75.56 100 ARG A C 1
ATOM 793 O O . ARG A 1 100 ? 5.083 -6.623 17.397 1.00 75.56 100 ARG A O 1
ATOM 800 N N . GLU A 1 101 ? 4.567 -7.981 15.699 1.00 77.62 101 GLU A N 1
ATOM 801 C CA . GLU A 1 101 ? 5.785 -7.738 14.942 1.00 77.62 101 GLU A CA 1
ATOM 802 C C . GLU A 1 101 ? 5.678 -6.468 14.093 1.00 77.62 101 GLU A C 1
ATOM 804 O O . GLU A 1 101 ? 4.634 -6.122 13.526 1.00 77.62 101 GLU A O 1
ATOM 809 N N . ARG A 1 102 ? 6.802 -5.760 13.971 1.00 76.06 102 ARG A N 1
ATOM 810 C CA . ARG A 1 102 ? 6.920 -4.599 13.091 1.00 76.06 102 ARG A CA 1
ATOM 811 C C . ARG A 1 102 ? 6.853 -5.048 11.630 1.00 76.06 102 ARG A C 1
ATOM 813 O O . ARG A 1 102 ? 7.687 -5.829 11.197 1.00 76.06 102 ARG A O 1
ATOM 820 N N . THR A 1 103 ? 5.948 -4.450 10.855 1.00 82.69 103 THR A N 1
ATOM 821 C CA . THR A 1 103 ? 5.893 -4.616 9.394 1.00 82.69 103 THR A CA 1
ATOM 822 C C . THR A 1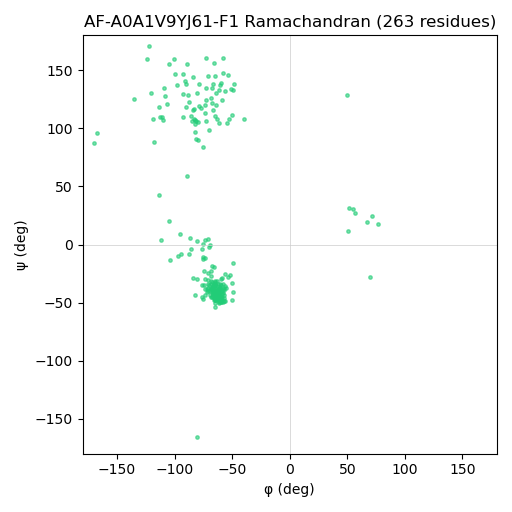 103 ? 6.338 -3.354 8.660 1.00 82.69 103 THR A C 1
ATOM 824 O O . THR A 1 103 ? 5.849 -2.246 8.915 1.00 82.69 103 THR A O 1
ATOM 827 N N . VAL A 1 104 ? 7.285 -3.522 7.741 1.00 83.44 104 VAL A N 1
ATOM 828 C CA . VAL A 1 104 ? 7.854 -2.505 6.852 1.00 83.44 104 VAL A CA 1
ATOM 829 C C . VAL A 1 104 ? 7.691 -2.976 5.401 1.00 83.44 104 VAL A C 1
ATOM 831 O O . VAL A 1 104 ? 7.538 -4.159 5.125 1.00 83.44 104 VAL A O 1
ATOM 834 N N . ALA A 1 105 ? 7.745 -2.052 4.436 1.00 86.25 105 ALA A N 1
ATOM 835 C CA . ALA A 1 105 ? 7.686 -2.387 3.008 1.00 86.25 105 ALA A CA 1
ATOM 836 C C . ALA A 1 105 ? 8.765 -3.393 2.555 1.00 86.25 105 ALA A C 1
ATOM 838 O O . ALA A 1 105 ? 8.546 -4.096 1.580 1.00 86.25 105 ALA A O 1
ATOM 839 N N . LYS A 1 106 ? 9.899 -3.475 3.264 1.00 87.38 106 LYS A N 1
ATOM 840 C CA . LYS A 1 106 ? 10.942 -4.478 3.007 1.00 87.38 106 LYS A CA 1
ATOM 841 C C . LYS A 1 106 ? 10.460 -5.895 3.312 1.00 87.38 106 LYS A C 1
ATOM 843 O O . LYS A 1 106 ? 10.686 -6.786 2.513 1.00 87.38 106 LYS A O 1
ATOM 848 N N . ASP A 1 107 ? 9.742 -6.072 4.419 1.00 87.31 107 ASP A N 1
ATOM 849 C CA . ASP A 1 107 ? 9.176 -7.370 4.795 1.00 87.31 107 ASP A CA 1
ATOM 850 C C . ASP A 1 107 ? 8.122 -7.842 3.788 1.00 87.31 107 ASP A C 1
ATOM 852 O O . ASP A 1 107 ? 8.021 -9.022 3.486 1.00 87.31 107 ASP A O 1
ATOM 856 N N . VAL A 1 108 ? 7.330 -6.901 3.264 1.00 86.00 108 VAL A N 1
ATOM 857 C CA . VAL A 1 108 ? 6.335 -7.194 2.224 1.00 86.00 108 VAL A CA 1
ATOM 858 C C . VAL A 1 108 ? 7.016 -7.519 0.894 1.00 86.00 108 VAL A C 1
ATOM 860 O O . VAL A 1 108 ? 6.510 -8.353 0.160 1.00 86.00 108 VAL A O 1
ATOM 863 N N . LEU A 1 109 ? 8.151 -6.883 0.583 1.00 85.62 109 LEU A N 1
ATOM 864 C CA . LEU A 1 109 ? 8.934 -7.210 -0.609 1.00 85.62 109 LEU A CA 1
ATOM 865 C C . LEU A 1 109 ? 9.505 -8.632 -0.526 1.00 85.62 109 LEU A C 1
ATOM 867 O O . LEU A 1 109 ? 9.348 -9.366 -1.488 1.00 85.62 109 LEU A O 1
ATOM 871 N N . ALA A 1 110 ? 10.072 -9.016 0.622 1.00 85.88 110 ALA A N 1
ATOM 872 C CA . ALA A 1 110 ? 10.579 -10.371 0.850 1.00 85.88 110 ALA A CA 1
ATOM 873 C C . ALA A 1 110 ? 9.467 -11.425 0.712 1.00 85.88 110 ALA A C 1
ATOM 875 O O . ALA A 1 110 ? 9.618 -12.388 -0.023 1.00 85.88 110 ALA A O 1
ATOM 876 N N . MET A 1 111 ? 8.294 -11.182 1.309 1.00 88.06 111 MET A N 1
ATOM 877 C CA . MET A 1 111 ? 7.151 -12.093 1.159 1.00 88.06 111 MET A CA 1
ATOM 878 C C . MET A 1 111 ? 6.693 -12.238 -0.305 1.00 88.06 111 MET A C 1
ATOM 880 O O . MET A 1 111 ? 6.327 -13.324 -0.735 1.00 88.06 111 MET A O 1
ATOM 884 N N . LEU A 1 112 ? 6.720 -11.155 -1.089 1.00 85.31 112 LEU A N 1
ATOM 885 C CA . LEU A 1 112 ? 6.340 -11.198 -2.508 1.00 85.31 112 LEU A CA 1
ATOM 886 C C . LEU A 1 112 ? 7.399 -11.861 -3.402 1.00 85.31 112 LEU A C 1
ATOM 888 O O . LEU A 1 112 ? 7.061 -12.312 -4.497 1.00 85.31 112 LEU A O 1
ATOM 892 N N . GLU A 1 113 ? 8.652 -11.893 -2.958 1.00 85.50 113 GLU A N 1
ATOM 893 C CA . GLU A 1 113 ? 9.734 -12.637 -3.600 1.00 85.50 113 GLU A CA 1
ATOM 894 C C . GLU A 1 113 ? 9.617 -14.137 -3.308 1.00 85.50 113 GLU A C 1
ATOM 896 O O . GLU A 1 113 ? 9.650 -14.927 -4.248 1.00 85.50 113 GLU A O 1
ATOM 901 N N . ASP A 1 114 ? 9.364 -14.517 -2.050 1.00 83.50 114 ASP A N 1
ATOM 902 C CA . ASP A 1 114 ? 9.121 -15.912 -1.648 1.00 83.50 114 ASP A CA 1
ATOM 903 C C . ASP A 1 114 ? 7.935 -16.526 -2.419 1.00 83.50 114 ASP A C 1
ATOM 905 O O . ASP A 1 114 ? 7.969 -17.682 -2.839 1.00 83.50 114 ASP A O 1
ATOM 909 N N . ASP A 1 115 ? 6.900 -15.721 -2.670 1.00 78.75 115 ASP A N 1
ATOM 910 C CA . ASP A 1 115 ? 5.715 -16.103 -3.444 1.00 78.75 115 ASP A CA 1
ATOM 911 C C . ASP A 1 115 ? 5.915 -16.036 -4.978 1.00 78.75 115 ASP A C 1
ATOM 913 O O . ASP A 1 115 ? 4.961 -16.257 -5.732 1.00 78.75 115 ASP A O 1
ATOM 917 N N . ASN A 1 116 ? 7.123 -15.706 -5.456 1.00 76.12 116 ASN A N 1
ATOM 918 C CA . ASN A 1 116 ? 7.496 -15.546 -6.869 1.00 76.12 116 ASN A CA 1
ATOM 919 C C . ASN A 1 116 ? 6.621 -14.538 -7.650 1.00 76.12 116 ASN A C 1
ATOM 921 O O . ASN A 1 116 ? 6.390 -14.670 -8.853 1.00 76.12 116 ASN A O 1
ATOM 925 N N . VAL A 1 117 ? 6.100 -13.517 -6.961 1.00 75.50 117 VAL A N 1
ATOM 926 C CA . VAL A 1 117 ? 5.293 -12.440 -7.566 1.00 75.50 117 VAL A CA 1
ATOM 927 C C . VAL A 1 117 ? 6.190 -11.352 -8.159 1.00 75.50 117 VAL A C 1
ATOM 929 O O . VAL A 1 117 ? 5.794 -10.671 -9.107 1.00 75.50 117 VAL A O 1
ATOM 932 N N . VAL A 1 118 ? 7.386 -11.162 -7.596 1.00 73.69 118 VAL A N 1
ATOM 933 C CA . VAL A 1 118 ? 8.370 -10.172 -8.046 1.00 73.69 118 VAL A CA 1
ATOM 934 C C . VAL A 1 118 ? 9.748 -10.815 -8.080 1.00 73.69 118 VAL A C 1
ATOM 936 O O . VAL A 1 118 ? 10.223 -11.291 -7.057 1.00 73.69 118 VAL A O 1
ATOM 939 N N . ALA A 1 119 ? 10.415 -10.754 -9.231 1.00 71.50 119 ALA A N 1
ATOM 940 C CA . ALA A 1 119 ? 11.832 -11.080 -9.329 1.00 71.50 119 ALA A CA 1
ATOM 941 C C . ALA A 1 119 ? 12.657 -9.842 -8.943 1.00 71.50 119 ALA A C 1
ATOM 943 O O . ALA A 1 119 ? 12.580 -8.802 -9.607 1.00 71.50 119 ALA A O 1
ATOM 944 N N . VAL A 1 120 ? 13.415 -9.927 -7.847 1.00 71.31 120 VAL A N 1
ATOM 945 C CA . VAL A 1 120 ? 14.270 -8.834 -7.370 1.00 71.31 120 VAL A CA 1
ATOM 946 C C . VAL A 1 120 ? 15.734 -9.227 -7.511 1.00 71.31 120 VAL A C 1
ATOM 948 O O . VAL A 1 120 ? 16.263 -10.022 -6.741 1.00 71.31 120 VAL A O 1
ATOM 951 N N . ASP A 1 121 ? 16.431 -8.591 -8.449 1.00 73.25 121 ASP A N 1
ATOM 952 C CA . ASP A 1 121 ? 17.886 -8.697 -8.515 1.00 73.25 121 ASP A CA 1
ATOM 953 C C . ASP A 1 121 ? 18.514 -7.898 -7.366 1.00 73.25 121 ASP A C 1
ATOM 955 O O . ASP A 1 121 ? 18.548 -6.663 -7.393 1.00 73.25 121 ASP A O 1
ATOM 959 N N . HIS A 1 122 ? 19.033 -8.600 -6.359 1.00 75.62 122 HIS A N 1
ATOM 960 C CA . HIS A 1 122 ? 19.712 -8.007 -5.201 1.00 75.62 122 HIS A CA 1
ATOM 961 C C . HIS A 1 122 ? 21.116 -7.464 -5.506 1.00 75.62 122 HIS A C 1
ATOM 963 O O . HIS A 1 122 ? 21.678 -6.726 -4.697 1.00 75.62 122 HIS A O 1
ATOM 969 N N . SER A 1 123 ? 21.672 -7.788 -6.675 1.00 72.94 123 SER A N 1
ATOM 970 C CA . SER A 1 123 ? 22.999 -7.341 -7.117 1.00 72.94 123 SER A CA 1
ATOM 971 C C . SER A 1 123 ? 23.058 -5.835 -7.381 1.00 72.94 123 SER A C 1
ATOM 973 O O . SER A 1 123 ? 24.086 -5.197 -7.160 1.00 72.94 123 SER A O 1
ATOM 975 N N . THR A 1 124 ? 21.946 -5.248 -7.835 1.00 82.12 124 THR A N 1
ATOM 976 C CA . THR A 1 124 ? 21.890 -3.854 -8.269 1.00 82.12 124 THR A CA 1
ATOM 977 C C . THR A 1 124 ? 21.011 -3.037 -7.331 1.00 82.12 124 THR A C 1
ATOM 979 O O . THR A 1 124 ? 19.801 -3.216 -7.218 1.00 82.12 124 THR A O 1
ATOM 982 N N . ARG A 1 125 ? 21.595 -2.031 -6.675 1.00 81.75 125 ARG A N 1
ATOM 983 C CA . ARG A 1 125 ? 20.844 -1.169 -5.745 1.00 81.75 125 ARG A CA 1
ATOM 984 C C . ARG A 1 125 ? 19.659 -0.451 -6.418 1.00 81.75 125 ARG A C 1
ATOM 986 O O . ARG A 1 125 ? 18.656 -0.158 -5.767 1.00 81.75 125 ARG A O 1
ATOM 993 N N . ALA A 1 126 ? 19.753 -0.170 -7.718 1.00 78.19 126 ALA A N 1
ATOM 994 C CA . ALA A 1 126 ? 18.704 0.492 -8.491 1.00 78.19 126 ALA A CA 1
ATOM 995 C C . ALA A 1 126 ? 17.468 -0.397 -8.740 1.00 78.19 126 ALA A C 1
ATOM 997 O O . ALA A 1 126 ? 16.340 0.094 -8.618 1.00 78.19 126 ALA A O 1
ATOM 998 N N . THR A 1 127 ? 17.650 -1.689 -9.032 1.00 79.25 127 THR A N 1
ATOM 999 C CA . THR A 1 127 ? 16.550 -2.650 -9.246 1.00 79.25 127 THR A CA 1
ATOM 1000 C C . THR A 1 127 ? 15.815 -2.904 -7.934 1.00 79.25 127 THR A C 1
ATOM 1002 O O . THR A 1 127 ? 14.591 -2.765 -7.882 1.00 79.25 127 THR A O 1
ATOM 1005 N N . TYR A 1 128 ? 16.561 -3.108 -6.843 1.00 83.06 128 TYR A N 1
ATOM 1006 C CA . TYR A 1 128 ? 16.009 -3.239 -5.493 1.00 83.06 128 TYR A CA 1
ATOM 1007 C C . TYR A 1 128 ? 15.167 -2.019 -5.082 1.00 83.06 128 TYR A C 1
ATOM 1009 O O . TYR A 1 128 ? 14.021 -2.147 -4.646 1.00 83.06 128 TYR A O 1
ATOM 1017 N N . ASN A 1 129 ? 15.692 -0.801 -5.266 1.00 82.25 129 ASN A N 1
ATOM 1018 C CA . ASN A 1 129 ? 14.958 0.424 -4.934 1.00 82.25 129 ASN A CA 1
ATOM 1019 C C . ASN A 1 129 ? 13.708 0.615 -5.805 1.00 82.25 129 ASN A C 1
ATOM 1021 O O . ASN A 1 129 ? 12.690 1.121 -5.324 1.00 82.25 129 ASN A O 1
ATOM 1025 N N . SER A 1 130 ? 13.764 0.208 -7.073 1.00 81.94 130 SER A N 1
ATOM 1026 C CA . SER A 1 130 ? 12.618 0.247 -7.986 1.00 81.94 130 SER A CA 1
ATOM 1027 C C . SER A 1 130 ? 11.509 -0.705 -7.532 1.00 81.94 130 SER A C 1
ATOM 1029 O O . SER A 1 130 ? 10.350 -0.286 -7.434 1.00 81.94 130 SER A O 1
ATOM 1031 N N . ALA A 1 131 ? 11.863 -1.931 -7.138 1.00 83.44 131 ALA A N 1
ATOM 1032 C CA . ALA A 1 131 ? 10.933 -2.903 -6.568 1.00 83.44 131 ALA A CA 1
ATOM 1033 C C . ALA A 1 131 ? 10.335 -2.409 -5.237 1.00 83.44 131 ALA A C 1
ATOM 1035 O O . ALA A 1 131 ? 9.115 -2.415 -5.051 1.00 83.44 131 ALA A O 1
ATOM 1036 N N . LEU A 1 132 ? 11.159 -1.844 -4.347 1.00 87.06 132 LEU A N 1
ATOM 1037 C CA . LEU A 1 132 ? 10.691 -1.266 -3.086 1.00 87.06 132 LEU A CA 1
ATOM 1038 C C . LEU A 1 132 ? 9.690 -0.121 -3.316 1.00 87.06 132 LEU A C 1
ATOM 1040 O O . LEU A 1 132 ? 8.670 -0.030 -2.627 1.00 87.06 132 LEU A O 1
ATOM 1044 N N . ARG A 1 133 ? 9.937 0.746 -4.306 1.00 85.56 133 ARG A N 1
ATOM 1045 C CA . ARG A 1 133 ? 8.999 1.809 -4.706 1.00 85.56 133 ARG A CA 1
ATOM 1046 C C . ARG A 1 133 ? 7.696 1.233 -5.272 1.00 85.56 133 ARG A C 1
ATOM 1048 O O . ARG A 1 133 ? 6.629 1.802 -5.027 1.00 85.56 133 ARG A O 1
ATOM 1055 N N . ALA A 1 134 ? 7.743 0.116 -5.999 1.00 84.31 134 ALA A N 1
ATOM 1056 C CA . ALA A 1 134 ? 6.550 -0.585 -6.474 1.00 84.31 134 ALA A CA 1
ATOM 1057 C C . ALA A 1 134 ? 5.704 -1.134 -5.309 1.00 84.31 134 ALA A C 1
ATOM 1059 O O . ALA A 1 134 ? 4.507 -0.843 -5.249 1.00 84.31 134 ALA A O 1
ATOM 1060 N N . VAL A 1 135 ? 6.327 -1.790 -4.322 1.00 86.75 135 VAL A N 1
ATOM 1061 C CA . VAL A 1 135 ? 5.647 -2.266 -3.101 1.00 86.75 135 VAL A CA 1
ATOM 1062 C C . VAL A 1 135 ? 5.052 -1.108 -2.305 1.00 86.75 135 VAL A C 1
ATOM 1064 O O . VAL A 1 135 ? 3.901 -1.158 -1.882 1.00 86.75 135 VAL A O 1
ATOM 1067 N N . GLN A 1 136 ? 5.790 -0.010 -2.132 1.00 87.38 136 GLN A N 1
ATOM 1068 C CA . GLN A 1 136 ? 5.273 1.173 -1.440 1.00 87.38 136 GLN A CA 1
ATOM 1069 C C . GLN A 1 136 ? 4.049 1.777 -2.145 1.00 87.38 136 GLN A C 1
ATOM 1071 O O . GLN A 1 136 ? 3.127 2.239 -1.470 1.00 87.38 136 GLN A O 1
ATOM 1076 N N . ARG A 1 137 ? 4.018 1.774 -3.485 1.00 84.88 137 ARG A N 1
ATOM 1077 C CA . ARG A 1 137 ? 2.839 2.193 -4.262 1.00 84.88 137 ARG A CA 1
ATOM 1078 C C . ARG A 1 137 ? 1.652 1.261 -4.022 1.00 84.88 137 ARG A C 1
ATOM 1080 O O . ARG A 1 137 ? 0.554 1.760 -3.791 1.00 84.88 137 ARG A O 1
ATOM 1087 N N . LEU A 1 138 ? 1.874 -0.055 -4.024 1.00 83.75 138 LEU A N 1
ATOM 1088 C CA . LEU A 1 138 ? 0.836 -1.043 -3.715 1.00 83.75 138 LEU A CA 1
ATOM 1089 C C . LEU A 1 138 ? 0.280 -0.846 -2.299 1.00 83.75 138 LEU A C 1
ATOM 1091 O O . LEU A 1 138 ? -0.929 -0.778 -2.111 1.00 83.75 138 LEU A O 1
ATOM 1095 N N . LEU A 1 139 ? 1.149 -0.670 -1.306 1.00 85.56 139 LEU A N 1
ATOM 1096 C CA . LEU A 1 139 ? 0.737 -0.450 0.079 1.00 85.56 139 LEU A CA 1
ATOM 1097 C C . LEU A 1 139 ? -0.086 0.831 0.245 1.00 85.56 139 LEU A C 1
ATOM 1099 O O . LEU A 1 139 ? -1.075 0.818 0.973 1.00 85.56 139 LEU A O 1
ATOM 1103 N N . ARG A 1 140 ? 0.266 1.918 -0.456 1.00 83.69 140 ARG A N 1
ATOM 1104 C CA . ARG A 1 140 ? -0.550 3.144 -0.473 1.00 83.69 140 ARG A CA 1
ATOM 1105 C C . ARG A 1 140 ? -1.927 2.911 -1.089 1.00 83.69 140 ARG A C 1
ATOM 1107 O O . ARG A 1 140 ? -2.903 3.426 -0.549 1.00 83.69 140 ARG A O 1
ATOM 1114 N N . TYR A 1 141 ? -2.002 2.131 -2.168 1.00 80.12 141 TYR A N 1
ATOM 1115 C CA . TYR A 1 141 ? -3.265 1.746 -2.802 1.00 80.12 141 TYR A CA 1
ATOM 1116 C C . TYR A 1 141 ? -4.152 0.934 -1.845 1.00 80.12 141 TYR A C 1
ATOM 1118 O O . TYR A 1 141 ? -5.308 1.286 -1.640 1.00 80.12 141 TYR A O 1
ATOM 1126 N N . LEU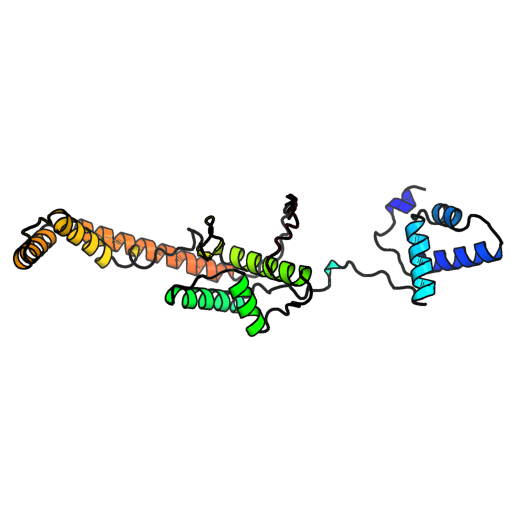 A 1 142 ? -3.573 -0.040 -1.135 1.00 77.88 142 LEU A N 1
ATOM 1127 C CA . LEU A 1 142 ? -4.244 -0.799 -0.067 1.00 77.88 142 LEU A CA 1
ATOM 1128 C C . LEU A 1 142 ? -4.544 0.043 1.192 1.00 77.88 142 LEU A C 1
ATOM 1130 O O . LEU A 1 142 ? -5.088 -0.458 2.172 1.00 77.88 142 LEU A O 1
ATOM 1134 N N . GLY A 1 143 ? -4.169 1.325 1.190 1.00 77.38 143 GLY A N 1
ATOM 1135 C CA . GLY A 1 143 ? -4.435 2.273 2.263 1.00 77.38 143 GLY A CA 1
ATOM 1136 C C . GLY A 1 143 ? -3.538 2.127 3.492 1.00 77.38 143 GLY A C 1
ATOM 1137 O O . GLY A 1 143 ? -3.851 2.684 4.547 1.00 77.38 143 GLY A O 1
ATOM 1138 N N . TYR A 1 144 ? -2.399 1.445 3.375 1.00 80.81 144 TYR A N 1
ATOM 1139 C CA . TYR A 1 144 ? -1.359 1.453 4.396 1.00 80.81 144 TYR A CA 1
ATOM 1140 C C . TYR A 1 144 ? -0.501 2.717 4.292 1.00 80.81 144 TYR A C 1
ATOM 1142 O O . TYR A 1 144 ? 0.016 3.080 3.234 1.00 80.81 144 TYR A O 1
ATOM 1150 N N . LYS A 1 145 ? -0.308 3.390 5.428 1.00 73.06 145 LYS A N 1
ATOM 1151 C CA . LYS A 1 145 ? 0.561 4.561 5.563 1.00 73.06 145 LYS A CA 1
ATOM 1152 C C . LYS A 1 145 ? 1.796 4.195 6.377 1.00 73.06 145 LYS A C 1
ATOM 1154 O O . LYS A 1 145 ? 1.705 3.574 7.438 1.00 73.06 145 LYS A O 1
ATOM 1159 N N . ARG A 1 146 ? 2.963 4.630 5.901 1.00 69.69 146 ARG A N 1
ATOM 1160 C CA . ARG A 1 146 ? 4.201 4.597 6.686 1.00 69.69 146 ARG A CA 1
ATOM 1161 C C . ARG A 1 146 ? 4.036 5.525 7.893 1.00 69.69 146 ARG A C 1
ATOM 1163 O O . ARG A 1 146 ? 3.607 6.668 7.743 1.00 69.69 146 ARG A O 1
ATOM 1170 N N . GLY A 1 147 ? 4.352 5.036 9.091 1.00 60.72 147 GLY A N 1
ATOM 1171 C CA . GLY A 1 147 ? 4.320 5.861 10.296 1.00 60.72 147 GLY A CA 1
ATOM 1172 C C . GLY A 1 147 ? 5.291 7.045 10.201 1.00 60.72 147 GLY A C 1
ATOM 1173 O O . GLY A 1 147 ? 6.425 6.875 9.763 1.00 60.72 147 GLY A O 1
ATOM 1174 N N . LYS A 1 148 ? 4.851 8.238 10.630 1.00 55.66 148 LYS A N 1
ATOM 1175 C CA . LYS A 1 148 ? 5.673 9.467 10.637 1.00 55.66 148 LYS A CA 1
ATOM 1176 C C . LYS A 1 148 ? 6.830 9.432 11.651 1.00 55.66 148 LYS A C 1
ATOM 1178 O O . LYS A 1 148 ? 7.801 10.153 11.481 1.00 55.66 148 LYS A O 1
ATOM 1183 N N . ARG A 1 149 ? 6.745 8.603 12.700 1.00 53.88 149 ARG A N 1
ATOM 1184 C CA . ARG A 1 149 ? 7.812 8.451 13.706 1.00 53.88 149 ARG A CA 1
ATOM 1185 C C . ARG A 1 149 ? 8.779 7.334 13.307 1.00 53.88 149 ARG A C 1
ATOM 1187 O O . ARG A 1 149 ? 8.324 6.270 12.868 1.00 53.88 149 ARG A O 1
ATOM 1194 N N . LYS A 1 150 ? 10.087 7.544 13.533 1.00 48.44 150 LYS A N 1
ATOM 1195 C CA . LYS A 1 150 ? 11.077 6.450 13.564 1.00 48.44 150 LYS A CA 1
ATOM 1196 C C . LYS A 1 150 ? 10.521 5.346 14.476 1.00 48.44 150 LYS A C 1
ATOM 1198 O O . LYS A 1 150 ? 9.873 5.628 15.480 1.00 48.44 150 LYS A O 1
ATOM 1203 N N . ASN A 1 151 ? 10.670 4.093 14.064 1.00 53.41 151 ASN A N 1
ATOM 1204 C CA . ASN A 1 151 ? 10.134 2.930 14.772 1.00 53.41 151 ASN A CA 1
ATOM 1205 C C . ASN A 1 151 ? 8.597 2.767 14.828 1.00 53.41 151 ASN A C 1
ATOM 1207 O O . ASN A 1 151 ? 8.124 1.867 15.515 1.00 53.41 151 ASN A O 1
ATOM 1211 N N . LYS A 1 152 ? 7.794 3.399 13.952 1.00 62.69 152 LYS A N 1
ATOM 1212 C CA . LYS A 1 152 ? 6.418 2.911 13.644 1.00 62.69 152 LYS A CA 1
ATOM 1213 C C . LYS A 1 152 ? 6.346 2.073 12.357 1.00 62.69 152 LYS A C 1
ATOM 1215 O O . LYS A 1 152 ? 7.000 2.418 11.376 1.00 62.69 152 LYS A O 1
ATOM 1220 N N . GLY A 1 153 ? 5.599 0.964 12.387 1.00 61.00 153 GLY A N 1
ATOM 1221 C CA . GLY A 1 153 ? 5.320 0.100 11.225 1.00 61.00 153 GLY A CA 1
ATOM 1222 C C . GLY A 1 153 ? 4.200 0.642 10.324 1.00 61.00 153 GLY A C 1
ATOM 1223 O O . GLY A 1 153 ? 3.808 1.808 10.445 1.00 61.00 153 GLY A O 1
ATOM 1224 N N . LEU A 1 154 ? 3.677 -0.195 9.424 1.00 61.41 154 LEU A N 1
ATOM 1225 C CA . LEU A 1 154 ? 2.550 0.152 8.548 1.00 61.41 154 LEU A CA 1
ATOM 1226 C C . LEU A 1 154 ? 1.256 0.353 9.355 1.00 61.41 154 LEU A C 1
ATOM 1228 O O . LEU A 1 154 ? 0.721 -0.587 9.946 1.00 61.41 154 LEU A O 1
ATOM 1232 N N . GLY A 1 155 ? 0.721 1.576 9.353 1.00 57.50 155 GLY A N 1
ATOM 1233 C CA . GLY A 1 155 ? -0.595 1.901 9.912 1.00 57.50 155 GLY A CA 1
ATOM 1234 C C . GLY A 1 155 ? -1.684 1.834 8.842 1.00 57.50 155 GLY A C 1
ATOM 1235 O O . GLY A 1 155 ? -1.423 2.156 7.689 1.00 57.50 155 GLY A O 1
ATOM 1236 N N . LEU A 1 156 ? -2.906 1.432 9.202 1.00 58.16 156 LEU A N 1
ATOM 1237 C CA . LEU A 1 156 ? -4.065 1.600 8.311 1.00 58.16 156 LEU A CA 1
ATOM 1238 C C . LEU A 1 156 ? -4.432 3.089 8.214 1.00 58.16 156 LEU A C 1
ATOM 1240 O O . LEU A 1 156 ? -4.301 3.833 9.193 1.00 58.16 156 LEU A O 1
ATOM 1244 N N . ALA A 1 157 ? -4.882 3.534 7.040 1.00 51.88 157 ALA A N 1
ATOM 1245 C CA . ALA A 1 157 ? -5.488 4.849 6.880 1.00 51.88 157 ALA A CA 1
ATOM 1246 C C . ALA A 1 157 ? -6.710 4.988 7.811 1.00 51.88 157 ALA A C 1
ATOM 1248 O O . ALA A 1 157 ? -7.400 3.996 8.028 1.00 51.88 157 ALA A O 1
ATOM 1249 N N . PRO A 1 158 ? -7.016 6.198 8.323 1.00 51.78 158 PRO A N 1
ATOM 1250 C CA . PRO A 1 158 ? -8.191 6.429 9.169 1.00 51.78 158 PRO A CA 1
ATOM 1251 C C . PRO A 1 158 ? -9.489 5.861 8.579 1.00 51.78 158 PRO A C 1
ATOM 1253 O O . PRO A 1 158 ? -10.215 5.194 9.290 1.00 51.78 158 PRO A O 1
ATOM 1256 N N . ARG A 1 159 ? -9.693 6.003 7.263 1.00 48.78 159 ARG A N 1
ATOM 1257 C CA . ARG A 1 159 ? -10.855 5.468 6.528 1.00 48.78 159 ARG A CA 1
ATOM 1258 C C . ARG A 1 159 ? -10.968 3.934 6.462 1.00 48.78 159 ARG A C 1
ATOM 1260 O O . ARG A 1 159 ? -12.025 3.428 6.142 1.00 48.78 159 ARG A O 1
ATOM 1267 N N . LEU A 1 160 ? -9.871 3.208 6.695 1.00 51.22 160 LEU A N 1
ATOM 1268 C CA . LEU A 1 160 ? -9.818 1.734 6.718 1.00 51.22 160 LEU A CA 1
ATOM 1269 C C . LEU A 1 160 ? -9.538 1.203 8.127 1.00 51.22 160 LEU A C 1
ATOM 1271 O O . LEU A 1 160 ? -9.356 0.001 8.324 1.00 51.22 160 LEU A O 1
ATOM 1275 N N . ARG A 1 161 ? -9.461 2.092 9.123 1.00 53.44 161 ARG A N 1
ATOM 1276 C CA . ARG A 1 161 ? -9.675 1.695 10.504 1.00 53.44 161 ARG A CA 1
ATOM 1277 C C . ARG A 1 161 ? -11.174 1.507 10.631 1.00 53.44 161 ARG A C 1
ATOM 1279 O O . ARG A 1 161 ? -11.874 2.413 11.049 1.00 53.44 161 ARG A O 1
ATOM 1286 N N . VAL A 1 162 ? -11.642 0.322 10.253 1.00 52.97 162 VAL A N 1
ATOM 1287 C CA . VAL A 1 162 ? -12.775 -0.251 10.968 1.00 52.97 162 VAL A CA 1
ATOM 1288 C C . VAL A 1 162 ? -12.337 -0.195 12.425 1.00 52.97 162 VAL A C 1
ATOM 1290 O O . VAL A 1 162 ? -11.321 -0.803 12.787 1.00 52.97 162 VAL A O 1
ATOM 1293 N N . GLU A 1 163 ? -12.953 0.707 13.185 1.00 51.00 163 GLU A N 1
ATOM 1294 C CA . GLU A 1 163 ? -12.745 0.828 14.619 1.00 51.00 163 GLU A CA 1
ATOM 1295 C C . GLU A 1 163 ? -12.910 -0.581 15.162 1.00 51.00 163 GLU A C 1
ATOM 1297 O O . GLU A 1 163 ? -13.944 -1.219 14.967 1.00 51.00 163 GLU A O 1
ATOM 1302 N N . ARG A 1 164 ? -11.794 -1.147 15.634 1.00 51.81 164 ARG A N 1
ATOM 1303 C CA . ARG A 1 164 ? -11.754 -2.550 16.012 1.00 51.81 164 ARG A CA 1
ATOM 1304 C C . ARG A 1 164 ? -12.723 -2.715 17.162 1.00 51.81 164 ARG A C 1
ATOM 1306 O O . ARG A 1 164 ? -12.426 -2.278 18.266 1.00 51.81 164 ARG A O 1
ATOM 1313 N N . ASP A 1 165 ? -13.831 -3.360 16.843 1.00 55.38 165 ASP A N 1
ATOM 1314 C CA . ASP A 1 165 ? -14.637 -4.204 17.708 1.00 55.38 165 ASP A CA 1
ATOM 1315 C C . ASP A 1 165 ? -15.426 -3.496 18.832 1.00 55.38 165 ASP A C 1
ATOM 1317 O O . ASP A 1 165 ? -16.521 -3.954 19.138 1.00 55.38 165 ASP A O 1
ATOM 1321 N N . SER A 1 166 ? -14.997 -2.347 19.367 1.00 57.47 166 SER A N 1
ATOM 1322 C CA . SER A 1 166 ? -1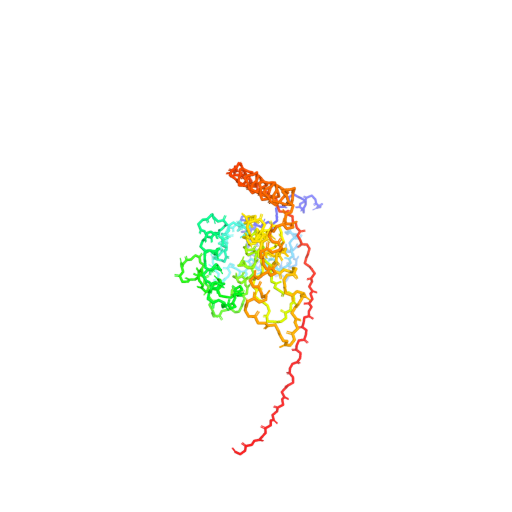5.690 -1.708 20.501 1.00 57.47 166 SER A CA 1
ATOM 1323 C C . SER A 1 166 ? -17.014 -1.040 20.133 1.00 57.47 166 SER A C 1
ATOM 1325 O O . SER A 1 166 ? -18.015 -1.239 20.819 1.00 57.47 166 SER A O 1
ATOM 1327 N N . ASP A 1 167 ? -17.073 -0.307 19.020 1.00 62.47 167 ASP A N 1
ATOM 1328 C CA . ASP A 1 167 ? -18.320 0.327 18.562 1.00 62.47 167 ASP A CA 1
ATOM 1329 C C . ASP A 1 167 ? -19.310 -0.674 17.937 1.00 62.47 167 ASP A C 1
ATOM 1331 O O . ASP A 1 167 ? -20.478 -0.354 17.731 1.00 62.47 167 ASP A O 1
ATOM 1335 N N . LEU A 1 168 ? -18.860 -1.906 17.675 1.00 66.44 168 LEU A N 1
ATOM 1336 C CA . LEU A 1 168 ? -19.676 -3.036 17.211 1.00 66.44 168 LEU A CA 1
ATOM 1337 C C . LEU A 1 168 ? -20.165 -3.927 18.360 1.00 66.44 168 LEU A C 1
ATOM 1339 O O . LEU A 1 168 ? -20.988 -4.816 18.139 1.00 66.44 168 LEU A O 1
ATOM 1343 N N . GLN A 1 169 ? -19.682 -3.692 19.581 1.00 79.25 169 GLN A N 1
ATOM 1344 C CA . GLN A 1 169 ? -20.060 -4.434 20.775 1.00 79.25 169 GLN A CA 1
ATOM 1345 C C . GLN A 1 169 ? -20.731 -3.485 21.774 1.00 79.25 169 GLN A C 1
ATOM 1347 O O . GLN A 1 169 ? -20.073 -2.954 22.671 1.00 79.25 169 GLN A O 1
ATOM 1352 N N . PRO A 1 170 ? -22.064 -3.298 21.682 1.00 82.31 170 PRO A N 1
ATOM 1353 C CA . PRO A 1 170 ? -22.821 -2.468 22.623 1.00 82.31 170 PRO A CA 1
ATOM 1354 C C . PRO A 1 170 ? -22.530 -2.802 24.090 1.00 82.31 170 PRO A C 1
ATOM 1356 O O . PRO A 1 170 ? -22.486 -1.914 24.938 1.00 82.31 170 PRO A O 1
ATOM 1359 N N . ILE A 1 171 ? -22.260 -4.079 24.381 1.00 83.88 171 ILE A N 1
ATOM 1360 C CA . ILE A 1 171 ? -21.911 -4.542 25.722 1.00 83.88 171 ILE A CA 1
ATOM 1361 C C . ILE A 1 171 ? -20.573 -3.982 26.226 1.00 83.88 171 ILE A C 1
ATOM 1363 O O . ILE A 1 171 ? -20.474 -3.675 27.409 1.00 83.88 171 ILE A O 1
ATOM 1367 N N . GLU A 1 172 ? -19.570 -3.765 25.365 1.00 83.12 172 GLU A N 1
ATOM 1368 C CA . GLU A 1 172 ? -18.315 -3.113 25.767 1.00 83.12 172 GLU A CA 1
ATOM 1369 C C . GLU A 1 172 ? -18.536 -1.640 26.115 1.00 83.12 172 GLU A C 1
ATOM 1371 O O . GLU A 1 172 ? -17.954 -1.147 27.082 1.00 83.12 172 GLU A O 1
ATOM 1376 N N . THR A 1 173 ? -19.409 -0.953 25.371 1.00 82.69 173 THR A N 1
ATOM 1377 C CA . THR A 1 173 ? -19.772 0.449 25.639 1.00 82.69 173 THR A CA 1
ATOM 1378 C C . THR A 1 173 ? -20.472 0.574 26.990 1.00 82.69 173 THR A C 1
ATOM 1380 O O . THR A 1 173 ? -20.083 1.393 27.823 1.00 82.69 173 THR A O 1
ATOM 1383 N N . ILE A 1 174 ? -21.444 -0.303 27.253 1.00 88.19 174 ILE A N 1
ATOM 1384 C CA . ILE A 1 174 ? -22.134 -0.380 28.546 1.00 88.19 174 ILE A CA 1
ATOM 1385 C C . ILE A 1 174 ? -21.134 -0.703 29.665 1.00 88.19 174 ILE A C 1
ATOM 1387 O O . ILE A 1 174 ? -21.104 -0.036 30.698 1.00 88.19 174 ILE A O 1
ATOM 1391 N N . TRP A 1 175 ? -20.248 -1.674 29.442 1.00 89.12 175 TRP A N 1
ATOM 1392 C CA . TRP A 1 175 ? -19.232 -2.067 30.413 1.00 89.12 175 TRP A CA 1
ATOM 1393 C C . TRP A 1 175 ? -18.217 -0.952 30.693 1.00 89.12 175 TRP A C 1
ATOM 1395 O O . TRP A 1 175 ? -17.744 -0.816 31.820 1.00 89.12 175 TRP A O 1
ATOM 1405 N N . ALA A 1 176 ? -17.875 -0.127 29.702 1.00 86.81 176 ALA A N 1
ATOM 1406 C CA . ALA A 1 176 ? -17.012 1.035 29.886 1.00 86.81 176 ALA A CA 1
ATOM 1407 C C . ALA A 1 176 ? -17.662 2.098 30.787 1.00 86.81 176 ALA A C 1
ATOM 1409 O O . ALA A 1 176 ? -16.976 2.672 31.634 1.00 86.81 176 ALA A O 1
ATOM 1410 N N . ILE A 1 177 ? -18.975 2.316 30.653 1.00 85.88 177 ILE A N 1
ATOM 1411 C CA . ILE A 1 177 ? -19.741 3.241 31.502 1.00 85.88 177 ILE A CA 1
ATOM 1412 C C . ILE A 1 177 ? -19.754 2.741 32.949 1.00 85.88 177 ILE A C 1
ATOM 1414 O O . ILE A 1 177 ? -19.304 3.460 33.847 1.00 85.88 177 ILE A O 1
ATOM 1418 N N . VAL A 1 178 ? -20.171 1.487 33.152 1.00 89.19 178 VAL A N 1
ATOM 1419 C CA . VAL A 1 178 ? -20.288 0.862 34.479 1.00 89.19 178 VAL A CA 1
ATOM 1420 C C . VAL A 1 178 ? -18.929 0.801 35.181 1.00 89.19 178 VAL A C 1
ATOM 1422 O O . VAL A 1 178 ? -18.778 1.280 36.305 1.00 89.19 178 VAL A O 1
ATOM 1425 N N . LYS A 1 179 ? -17.881 0.313 34.501 1.00 87.56 179 LYS A N 1
ATOM 1426 C CA . LYS A 1 179 ? -16.517 0.317 35.061 1.00 87.56 179 LYS A CA 1
ATOM 1427 C C . LYS A 1 179 ? -15.996 1.722 35.322 1.00 87.56 179 LYS A C 1
ATOM 1429 O O . LYS A 1 179 ? -15.234 1.912 36.263 1.00 87.56 179 LYS A O 1
ATOM 1434 N N . GLY A 1 180 ? -16.361 2.697 34.493 1.00 86.81 180 GLY A N 1
ATOM 1435 C CA . GLY A 1 180 ? -15.984 4.088 34.695 1.00 86.81 180 GLY A CA 1
ATOM 1436 C C . GLY A 1 180 ? -16.559 4.644 35.997 1.00 86.81 180 GLY A C 1
ATOM 1437 O O . GLY A 1 180 ? -15.837 5.303 36.740 1.00 86.81 180 GLY A O 1
ATOM 1438 N N . GLN A 1 181 ? -17.829 4.362 36.297 1.00 84.94 181 GLN A N 1
ATOM 1439 C CA . GLN A 1 181 ? -18.466 4.762 37.557 1.00 84.94 181 GLN A CA 1
ATOM 1440 C C . GLN A 1 181 ? -17.816 4.072 38.760 1.00 84.94 181 GLN A C 1
ATOM 1442 O O . GLN A 1 181 ? -17.379 4.750 39.688 1.00 84.94 181 GLN A O 1
ATOM 1447 N N . VAL A 1 182 ? -17.666 2.747 38.703 1.00 87.94 182 VAL A N 1
ATOM 1448 C CA . VAL A 1 182 ? -17.108 1.953 39.808 1.00 87.94 182 VAL A CA 1
ATOM 1449 C C . VAL A 1 182 ? -15.624 2.267 40.041 1.00 87.94 182 VAL A C 1
ATOM 1451 O O . VAL A 1 182 ? -15.200 2.454 41.180 1.00 87.94 182 VAL A O 1
ATOM 1454 N N . GLY A 1 183 ? -14.837 2.392 38.971 1.00 84.38 183 GLY A N 1
ATOM 1455 C CA . GLY A 1 183 ? -13.395 2.637 39.029 1.00 84.38 183 GLY A CA 1
ATOM 1456 C C . GLY A 1 183 ? -13.016 4.045 39.490 1.00 84.38 183 GLY A C 1
ATOM 1457 O O . GLY A 1 183 ? -11.995 4.207 40.153 1.00 84.38 183 GLY A O 1
ATOM 1458 N N . ARG A 1 184 ? -13.840 5.068 39.209 1.00 85.31 184 ARG A N 1
ATOM 1459 C CA . ARG A 1 184 ? -13.626 6.433 39.736 1.00 85.31 184 ARG A CA 1
ATOM 1460 C C . ARG A 1 184 ? -13.820 6.529 41.252 1.00 85.31 184 ARG A C 1
ATOM 1462 O O . ARG A 1 184 ? -13.332 7.476 41.856 1.00 85.31 184 A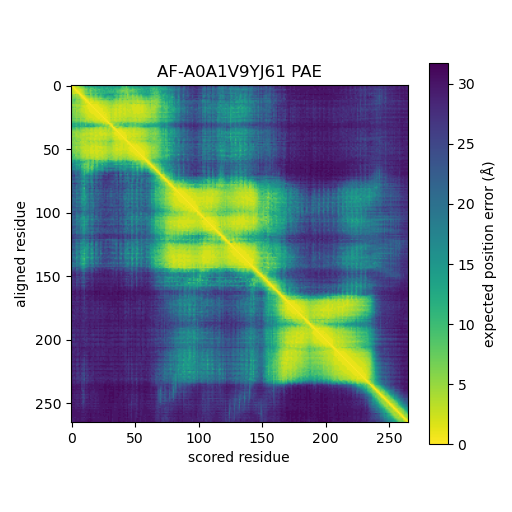RG A O 1
ATOM 1469 N N . ALA A 1 185 ? -14.502 5.558 41.857 1.00 76.88 185 ALA A N 1
ATOM 1470 C CA . ALA A 1 185 ? -14.771 5.504 43.291 1.00 76.88 185 ALA A CA 1
ATOM 1471 C C . ALA A 1 185 ? -13.750 4.653 44.076 1.00 76.88 185 ALA A C 1
ATOM 1473 O O . ALA A 1 185 ? -13.978 4.341 45.249 1.00 76.88 185 ALA A O 1
ATOM 1474 N N . TYR A 1 186 ? -12.652 4.219 43.449 1.00 82.75 186 TYR A N 1
ATOM 1475 C CA . TYR A 1 186 ? -11.625 3.423 44.123 1.00 82.75 186 TYR A CA 1
ATOM 1476 C C . TYR A 1 186 ? -10.808 4.279 45.094 1.00 82.75 186 TYR A C 1
ATOM 1478 O O . TYR A 1 186 ? -10.206 5.280 44.717 1.00 82.75 186 TYR A O 1
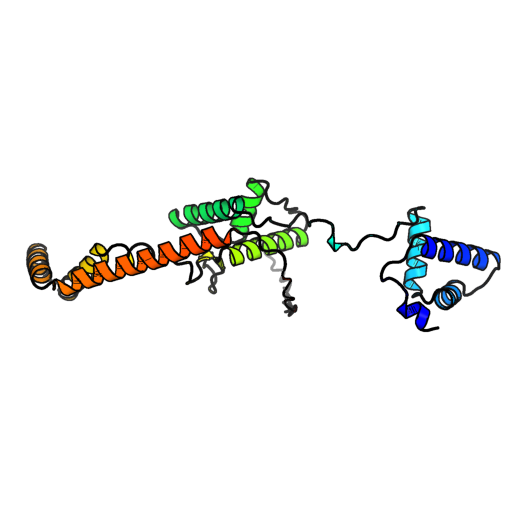ATOM 1486 N N . THR A 1 187 ? -10.767 3.841 46.348 1.00 83.25 187 THR A N 1
ATOM 1487 C CA . THR A 1 187 ? -9.906 4.362 47.417 1.00 83.25 187 THR A CA 1
ATOM 1488 C C . THR A 1 187 ? -9.035 3.240 47.992 1.00 83.25 187 THR A C 1
ATOM 1490 O O . THR A 1 187 ? -9.244 2.062 47.687 1.00 83.25 187 THR A O 1
ATOM 1493 N N . SER A 1 188 ? -8.062 3.583 48.835 1.00 81.94 188 SER A N 1
ATOM 1494 C CA . SER A 1 188 ? -7.123 2.641 49.467 1.00 81.94 188 SER A CA 1
ATOM 1495 C C . SER A 1 188 ? -7.810 1.481 50.209 1.00 81.94 188 SER A C 1
ATOM 1497 O O . SER A 1 188 ? -7.269 0.382 50.268 1.00 81.94 188 SER A O 1
ATOM 1499 N N . ASP A 1 189 ? -9.031 1.705 50.707 1.00 84.00 189 ASP A N 1
ATOM 1500 C CA . ASP A 1 189 ? -9.767 0.790 51.596 1.00 84.00 189 ASP A CA 1
ATOM 1501 C C . ASP A 1 189 ? -10.899 0.037 50.865 1.00 84.00 189 ASP A C 1
ATOM 1503 O O . ASP A 1 189 ? -11.887 -0.421 51.468 1.00 84.00 189 ASP A O 1
ATOM 1507 N N . THR A 1 190 ? -10.816 -0.026 49.532 1.00 85.88 190 THR A N 1
ATOM 1508 C CA . THR A 1 190 ? -11.835 -0.666 48.695 1.00 85.88 190 THR A CA 1
ATOM 1509 C C . THR A 1 190 ? -11.679 -2.184 48.753 1.00 85.88 190 THR A C 1
ATOM 1511 O O . THR A 1 190 ? -10.668 -2.735 48.328 1.00 85.88 190 THR A O 1
ATOM 1514 N N . THR A 1 191 ? -12.700 -2.880 49.254 1.00 89.69 191 THR A N 1
ATOM 1515 C CA . THR A 1 191 ? -12.754 -4.349 49.296 1.00 89.69 191 THR A CA 1
ATOM 1516 C C . THR A 1 191 ? -13.628 -4.894 48.167 1.00 89.69 191 THR A C 1
ATOM 1518 O O . THR A 1 191 ? -14.498 -4.191 47.652 1.00 89.69 191 THR A O 1
ATOM 1521 N N . LEU A 1 192 ? -13.450 -6.169 47.802 1.00 86.75 192 LEU A N 1
ATOM 1522 C CA . LEU A 1 192 ? -14.239 -6.818 46.743 1.00 86.75 192 LEU A CA 1
ATOM 1523 C C . LEU A 1 192 ? -15.756 -6.752 46.995 1.00 86.75 192 LEU A C 1
ATOM 1525 O O . LEU A 1 192 ? -16.519 -6.544 46.057 1.00 86.75 192 LEU A O 1
ATOM 1529 N N . ASN A 1 193 ? -16.192 -6.848 48.256 1.00 88.88 193 ASN A N 1
ATOM 1530 C CA . ASN A 1 193 ? -17.609 -6.727 48.616 1.00 88.88 193 ASN A CA 1
ATOM 1531 C C . ASN A 1 193 ? -18.168 -5.331 48.298 1.00 88.88 193 ASN A C 1
ATOM 1533 O O . ASN A 1 193 ? -19.253 -5.235 47.733 1.00 88.88 193 ASN A O 1
ATOM 1537 N N . LYS A 1 194 ? -17.399 -4.265 48.573 1.00 86.81 194 LYS A N 1
ATOM 1538 C CA . LYS A 1 194 ? -17.775 -2.887 48.212 1.00 86.81 194 LYS A CA 1
ATOM 1539 C C . LYS A 1 194 ? -17.804 -2.687 46.696 1.00 86.81 194 LYS A C 1
ATOM 1541 O O . LYS A 1 194 ? -18.640 -1.950 46.190 1.00 86.81 194 LYS A O 1
ATOM 1546 N N . VAL A 1 195 ? -16.897 -3.331 45.955 1.00 89.19 195 VAL A N 1
ATOM 1547 C CA . VAL A 1 195 ? -16.909 -3.287 44.480 1.00 89.19 195 VAL A CA 1
ATOM 1548 C C . VAL A 1 195 ? -18.164 -3.958 43.928 1.00 89.19 195 VAL A C 1
ATOM 1550 O O . VAL A 1 195 ? -18.770 -3.423 43.006 1.00 89.19 195 VAL A O 1
ATOM 1553 N N . ARG A 1 196 ? -18.573 -5.097 44.500 1.00 90.75 196 ARG A N 1
ATOM 1554 C CA . ARG A 1 196 ? -19.799 -5.798 44.101 1.00 90.75 196 ARG A CA 1
ATOM 1555 C C . ARG A 1 196 ? -21.045 -4.942 44.329 1.00 90.75 196 ARG A C 1
ATOM 1557 O O . ARG A 1 196 ? -21.816 -4.770 43.397 1.00 90.75 196 ARG A O 1
ATOM 1564 N N . GLU A 1 197 ? -21.202 -4.376 45.522 1.00 90.19 197 GLU A N 1
ATOM 1565 C CA . GLU A 1 197 ? -22.341 -3.505 45.858 1.00 90.19 197 GLU A CA 1
ATOM 1566 C C . GLU A 1 197 ? -22.434 -2.304 44.903 1.00 90.19 197 GLU A C 1
ATOM 1568 O O . GLU A 1 197 ? -23.488 -2.012 44.349 1.00 90.19 197 GLU A O 1
ATOM 1573 N N . ARG A 1 198 ? -21.293 -1.676 44.595 1.00 88.75 198 ARG A N 1
ATOM 1574 C CA . ARG A 1 198 ? -21.229 -0.558 43.641 1.00 88.75 198 ARG A CA 1
ATOM 1575 C C . ARG A 1 198 ? -21.506 -0.967 42.199 1.00 88.75 198 ARG A C 1
ATOM 1577 O O . ARG A 1 198 ? -21.988 -0.151 41.424 1.00 88.75 198 ARG A O 1
ATOM 1584 N N . LEU A 1 199 ? -21.156 -2.192 41.808 1.00 90.94 199 LEU A N 1
ATOM 1585 C CA . LEU A 1 199 ? -21.533 -2.721 40.498 1.00 90.94 199 LEU A CA 1
ATOM 1586 C C . LEU A 1 199 ? -23.052 -2.872 40.414 1.00 90.94 199 LEU A C 1
ATOM 1588 O O . LEU A 1 199 ? -23.632 -2.432 39.430 1.00 90.94 199 LEU A O 1
ATOM 1592 N N . GLU A 1 200 ? -23.684 -3.449 41.437 1.00 91.75 200 GLU A N 1
ATOM 1593 C CA . GLU A 1 200 ? -25.143 -3.607 41.506 1.00 91.75 200 GLU A CA 1
ATOM 1594 C C . GLU A 1 200 ? -25.862 -2.249 41.450 1.00 91.75 200 GLU A C 1
ATOM 1596 O O . GLU A 1 200 ? -26.781 -2.085 40.648 1.00 91.75 200 GLU A O 1
ATOM 1601 N N . GLU A 1 201 ? -25.386 -1.252 42.200 1.00 89.81 201 GLU A N 1
ATOM 1602 C CA . GLU A 1 201 ? -25.901 0.125 42.161 1.00 89.81 201 GLU A CA 1
ATOM 1603 C C . GLU A 1 201 ? -25.705 0.776 40.779 1.00 89.81 201 GLU A C 1
ATOM 1605 O O . GLU A 1 201 ? -26.651 1.295 40.190 1.00 89.81 201 GLU A O 1
ATOM 1610 N N . ALA A 1 202 ? -24.509 0.666 40.190 1.00 88.69 202 ALA A N 1
ATOM 1611 C CA . ALA A 1 202 ? -24.229 1.213 38.861 1.00 88.69 202 ALA A CA 1
ATOM 1612 C C . ALA A 1 202 ? -25.071 0.556 37.750 1.00 88.69 202 ALA A C 1
ATOM 1614 O O . ALA A 1 202 ? -25.405 1.209 36.760 1.00 88.69 202 ALA A O 1
ATOM 1615 N N . PHE A 1 203 ? -25.420 -0.726 37.895 1.00 89.19 203 PHE A N 1
ATOM 1616 C CA . PHE A 1 203 ? -26.348 -1.404 36.991 1.00 89.19 203 PHE A CA 1
ATOM 1617 C C . PHE A 1 203 ? -27.804 -0.984 37.221 1.00 89.19 203 PHE A C 1
ATOM 1619 O O . PHE A 1 203 ? -28.543 -0.883 36.243 1.00 89.19 203 PHE A O 1
ATOM 1626 N N . ALA A 1 204 ? -28.214 -0.707 38.462 1.00 88.88 204 ALA A N 1
ATOM 1627 C CA . ALA A 1 204 ? -29.549 -0.190 38.769 1.00 88.88 204 ALA A CA 1
ATOM 1628 C C . ALA A 1 204 ? -29.759 1.233 38.219 1.00 88.88 204 ALA A C 1
ATOM 1630 O O . ALA A 1 204 ? -30.825 1.544 37.688 1.00 88.88 204 ALA A O 1
ATOM 1631 N N . ASP A 1 205 ? -28.716 2.064 38.263 1.00 88.94 205 ASP A N 1
ATOM 1632 C CA . ASP A 1 205 ? -28.724 3.422 37.710 1.00 88.94 205 ASP A CA 1
ATOM 1633 C C . ASP A 1 205 ? -28.626 3.458 36.175 1.00 88.94 205 ASP A C 1
ATOM 1635 O O . ASP A 1 205 ? -28.852 4.507 35.548 1.00 88.94 205 ASP A O 1
ATOM 1639 N N . LEU A 1 206 ? -28.289 2.326 35.543 1.00 89.06 206 LEU A N 1
ATOM 1640 C CA . LEU A 1 206 ? -28.094 2.245 34.103 1.00 89.06 206 LEU A CA 1
ATOM 1641 C C . LEU A 1 206 ? -29.411 2.511 33.367 1.00 89.06 206 LEU A C 1
ATOM 1643 O O . LEU A 1 206 ? -30.346 1.714 33.349 1.00 89.06 206 LEU A O 1
ATOM 1647 N N . GLN A 1 207 ? -29.460 3.652 32.691 1.00 89.88 207 GLN A N 1
ATOM 1648 C CA . GLN A 1 207 ? -30.659 4.084 31.993 1.00 89.88 207 GLN A CA 1
ATOM 1649 C C . GLN A 1 207 ? -30.904 3.247 30.728 1.00 89.88 207 GLN A C 1
ATOM 1651 O O . GLN A 1 207 ? -30.012 3.085 29.891 1.00 89.88 207 GLN A O 1
ATOM 1656 N N . ILE A 1 208 ? -32.154 2.817 30.524 1.00 89.44 208 ILE A N 1
ATOM 1657 C CA . ILE A 1 208 ? -32.590 2.054 29.335 1.00 89.44 208 ILE A CA 1
ATOM 1658 C C . ILE A 1 208 ? -32.252 2.802 28.033 1.00 89.44 208 ILE A C 1
ATOM 1660 O O . ILE A 1 208 ? -31.819 2.191 27.055 1.00 89.44 208 ILE A O 1
ATOM 1664 N N . LYS A 1 209 ? -32.368 4.140 28.031 1.00 91.19 209 LYS A N 1
ATOM 1665 C CA . LYS A 1 209 ? -31.988 4.989 26.886 1.00 91.19 209 LYS A CA 1
ATOM 1666 C C . LYS A 1 209 ? -30.527 4.798 26.460 1.00 91.19 209 LYS A C 1
ATOM 1668 O O . LYS A 1 209 ? -30.253 4.706 25.272 1.00 91.19 209 LYS A O 1
ATOM 1673 N N . THR A 1 210 ? -29.608 4.642 27.412 1.00 87.56 210 THR A N 1
ATOM 1674 C CA . THR A 1 210 ? -28.171 4.483 27.150 1.00 87.56 210 THR A CA 1
ATOM 1675 C C . THR A 1 210 ? -27.878 3.142 26.478 1.00 87.56 210 THR A C 1
ATOM 1677 O O . THR A 1 210 ? -27.041 3.054 25.578 1.00 87.56 210 THR A O 1
ATOM 1680 N N . VAL A 1 211 ? -28.602 2.090 26.877 1.00 87.38 211 VAL A N 1
ATOM 1681 C CA . VAL A 1 211 ? -28.534 0.769 26.236 1.00 87.38 211 VAL A CA 1
ATOM 1682 C C . VAL A 1 211 ? -29.045 0.857 24.798 1.00 87.38 211 VAL A C 1
ATOM 1684 O O . VAL A 1 211 ? -28.373 0.394 23.877 1.00 87.38 211 VAL A O 1
ATOM 1687 N N . HIS A 1 212 ? -30.189 1.512 24.592 1.00 91.38 212 HIS A N 1
ATOM 1688 C CA . HIS A 1 212 ? -30.768 1.707 23.264 1.00 91.38 212 HIS A CA 1
ATOM 1689 C C . HIS A 1 212 ? -29.842 2.508 22.336 1.00 91.38 212 HIS A C 1
ATOM 1691 O O . HIS A 1 212 ? -29.602 2.097 21.204 1.00 91.38 212 HIS A O 1
ATOM 1697 N N . GLU A 1 213 ? -29.268 3.615 22.810 1.00 88.56 213 GLU A N 1
ATOM 1698 C CA . GLU A 1 213 ? -28.308 4.426 22.050 1.00 88.56 213 GLU A CA 1
ATOM 1699 C C . GLU A 1 213 ? -27.047 3.632 21.682 1.00 88.56 213 GLU A C 1
ATOM 1701 O O . GLU A 1 213 ? -26.565 3.733 20.554 1.00 88.56 213 GLU A O 1
ATOM 1706 N N . SER A 1 214 ? -26.552 2.785 22.591 1.00 85.69 214 SER A N 1
ATOM 1707 C CA . SER A 1 214 ? -25.393 1.916 22.338 1.00 85.69 214 SER A CA 1
ATOM 1708 C C . SER A 1 214 ? -25.683 0.886 21.239 1.00 85.69 214 SER A C 1
ATOM 1710 O O . SER A 1 214 ? -24.850 0.658 20.361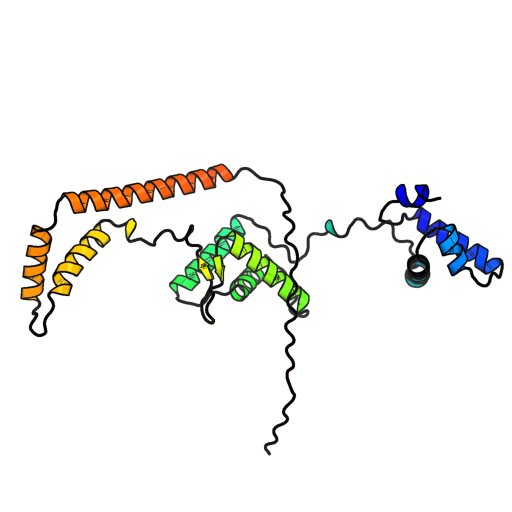 1.00 85.69 214 SER A O 1
ATOM 1712 N N . ILE A 1 215 ? -26.883 0.297 21.244 1.00 88.31 215 ILE A N 1
ATOM 1713 C CA . ILE A 1 215 ? -27.336 -0.631 20.197 1.00 88.31 215 ILE A CA 1
ATOM 1714 C C . ILE A 1 215 ? -27.531 0.108 18.869 1.00 88.31 215 ILE A C 1
ATOM 1716 O O . ILE A 1 215 ? -27.066 -0.360 17.830 1.00 88.31 215 ILE A O 1
ATOM 1720 N N . ALA A 1 216 ? -28.176 1.276 18.890 1.00 89.06 216 ALA A N 1
ATOM 1721 C CA . ALA A 1 216 ? -28.424 2.080 17.698 1.00 89.06 216 ALA A CA 1
ATOM 1722 C C . ALA A 1 216 ? -27.116 2.535 17.033 1.00 89.06 216 ALA A C 1
ATOM 1724 O O . ALA A 1 216 ? -26.996 2.486 15.808 1.00 89.06 216 ALA A O 1
ATOM 1725 N N . LYS A 1 217 ? -26.110 2.915 17.830 1.00 85.44 217 LYS A N 1
ATOM 1726 C CA . LYS A 1 217 ? -24.777 3.278 17.336 1.00 85.44 217 LYS A CA 1
ATOM 1727 C C . LYS A 1 217 ? -24.098 2.099 16.632 1.00 85.44 217 LYS A C 1
ATOM 1729 O O . LYS A 1 217 ? -23.617 2.264 15.510 1.00 85.44 217 LYS A O 1
ATOM 1734 N N . ALA A 1 218 ? -24.130 0.912 17.240 1.00 85.31 218 ALA A N 1
ATOM 1735 C CA . ALA A 1 218 ? -23.584 -0.300 16.630 1.00 85.31 218 ALA A CA 1
ATOM 1736 C C . ALA A 1 218 ? -24.317 -0.674 15.331 1.00 85.31 218 ALA A C 1
ATOM 1738 O O . ALA A 1 218 ? -23.680 -0.983 14.324 1.00 85.31 218 ALA A O 1
ATOM 1739 N N . ALA A 1 219 ? -25.650 -0.574 15.315 1.00 87.56 219 ALA A N 1
ATOM 1740 C CA . ALA A 1 219 ? -26.458 -0.822 14.123 1.00 87.56 219 ALA A CA 1
ATOM 1741 C C . ALA A 1 219 ? -26.142 0.166 12.985 1.00 87.56 219 ALA A C 1
ATOM 1743 O O . ALA A 1 219 ? -26.009 -0.238 11.829 1.00 87.56 219 ALA A O 1
ATOM 1744 N N . ALA A 1 220 ? -25.963 1.451 13.302 1.00 86.25 220 ALA A N 1
ATOM 1745 C CA . ALA A 1 220 ? -25.571 2.461 12.323 1.00 86.25 220 ALA A CA 1
ATOM 1746 C C . ALA A 1 220 ? -24.182 2.174 11.732 1.00 86.25 220 ALA A C 1
ATOM 1748 O O . ALA A 1 220 ? -23.995 2.282 10.522 1.00 86.25 220 ALA A O 1
ATOM 1749 N N . HIS A 1 221 ? -23.216 1.759 12.556 1.00 82.06 221 HIS A N 1
ATOM 1750 C CA . HIS A 1 221 ? -21.891 1.360 12.073 1.00 82.06 221 HIS A CA 1
ATOM 1751 C C . HIS A 1 221 ? -21.932 0.108 11.197 1.00 82.06 221 HIS A C 1
ATOM 1753 O O . HIS A 1 221 ? -21.286 0.085 10.149 1.00 82.06 221 HIS A O 1
ATOM 1759 N N . LEU A 1 222 ? -22.726 -0.901 11.568 1.00 83.81 222 LEU A N 1
ATOM 1760 C CA . LEU A 1 222 ? -22.950 -2.082 10.730 1.00 83.81 222 LEU A CA 1
ATOM 1761 C C . LEU A 1 222 ? -23.519 -1.706 9.362 1.00 83.81 222 LEU A C 1
ATOM 1763 O O . LEU A 1 222 ? -23.055 -2.224 8.349 1.00 83.81 222 LEU A O 1
ATOM 1767 N N . LYS A 1 223 ? -24.470 -0.768 9.319 1.00 85.94 223 LYS A N 1
ATOM 1768 C CA . LYS A 1 223 ? -25.029 -0.265 8.062 1.00 85.94 223 LYS A CA 1
ATOM 1769 C C . LYS A 1 223 ? -23.969 0.429 7.203 1.00 85.94 223 LYS A C 1
ATOM 1771 O O . LYS A 1 223 ? -23.836 0.099 6.034 1.00 85.94 223 LYS A O 1
ATOM 1776 N N . THR A 1 224 ? -23.147 1.300 7.788 1.00 83.75 224 THR A N 1
ATOM 1777 C CA . THR A 1 224 ? -22.032 1.942 7.071 1.00 83.75 224 THR A CA 1
ATOM 1778 C C . THR A 1 224 ? -21.045 0.920 6.499 1.00 83.75 224 THR A C 1
ATOM 1780 O O . THR A 1 224 ? -20.558 1.082 5.381 1.00 83.75 224 THR A O 1
ATOM 1783 N N . LEU A 1 225 ? -20.740 -0.145 7.249 1.00 80.25 225 LEU A N 1
ATOM 1784 C CA . LEU A 1 225 ? -19.876 -1.225 6.765 1.00 80.25 225 LEU A CA 1
ATOM 1785 C C . LEU A 1 225 ? -20.526 -2.002 5.618 1.00 80.25 225 LEU A C 1
ATOM 1787 O O . LEU A 1 225 ? -19.840 -2.335 4.653 1.00 80.25 225 LEU A O 1
ATOM 1791 N N . LEU A 1 226 ? -21.832 -2.259 5.701 1.00 83.69 226 LEU A N 1
ATOM 1792 C CA . LEU A 1 226 ? -22.593 -2.910 4.638 1.00 83.69 226 LEU A CA 1
ATOM 1793 C C . LEU A 1 226 ? -22.589 -2.073 3.350 1.00 83.69 226 LEU A C 1
ATOM 1795 O O . LEU A 1 226 ? -22.300 -2.600 2.274 1.00 83.69 226 LEU A O 1
ATOM 1799 N N . ASP A 1 227 ? -22.832 -0.769 3.465 1.00 82.50 227 ASP A N 1
ATOM 1800 C CA . ASP A 1 227 ? -22.803 0.174 2.343 1.00 82.50 227 ASP A CA 1
ATOM 1801 C C . ASP A 1 227 ? -21.401 0.240 1.712 1.00 82.50 227 ASP A C 1
ATOM 1803 O O . ASP A 1 227 ? -21.247 0.281 0.493 1.00 82.50 227 ASP A O 1
ATOM 1807 N N . TYR A 1 228 ? -20.348 0.180 2.532 1.00 77.94 228 TYR A N 1
ATOM 1808 C CA . TYR A 1 228 ? -18.978 0.117 2.032 1.00 77.94 228 TYR A CA 1
ATOM 1809 C C . TYR A 1 228 ? -18.698 -1.182 1.265 1.00 77.94 228 TYR A C 1
ATOM 1811 O O . TYR A 1 228 ? -18.152 -1.129 0.164 1.00 77.94 228 TYR A O 1
ATOM 1819 N N . ILE A 1 229 ? -19.064 -2.343 1.818 1.00 78.56 229 ILE A N 1
ATOM 1820 C CA . ILE A 1 229 ? -18.844 -3.645 1.167 1.00 78.56 229 ILE A CA 1
ATOM 1821 C C . ILE A 1 229 ? -19.572 -3.686 -0.178 1.00 78.56 229 ILE A C 1
ATOM 1823 O O . ILE A 1 229 ? -18.948 -3.968 -1.197 1.00 78.56 229 ILE A O 1
ATOM 1827 N N . THR A 1 230 ? -20.849 -3.303 -0.199 1.00 80.88 230 THR A N 1
ATOM 1828 C CA . THR A 1 230 ? -21.662 -3.269 -1.424 1.00 80.88 230 THR A CA 1
ATOM 1829 C C . THR A 1 230 ? -21.115 -2.294 -2.469 1.00 80.88 230 THR A C 1
ATOM 1831 O O . THR A 1 230 ? -21.026 -2.649 -3.641 1.00 80.88 230 THR A O 1
ATOM 1834 N N . ALA A 1 231 ? -20.657 -1.101 -2.074 1.00 74.56 231 ALA A N 1
ATOM 1835 C CA . ALA A 1 231 ? -19.992 -0.175 -2.993 1.00 74.56 231 ALA A CA 1
ATOM 1836 C C . ALA A 1 231 ? -18.677 -0.746 -3.553 1.00 74.56 231 ALA A C 1
ATOM 1838 O O . ALA A 1 231 ? -18.342 -0.521 -4.715 1.00 74.56 231 ALA A O 1
ATOM 1839 N N . THR A 1 232 ? -17.937 -1.503 -2.742 1.00 70.88 232 THR A N 1
ATOM 1840 C CA . THR A 1 232 ? -16.678 -2.132 -3.162 1.00 70.88 232 THR A CA 1
ATOM 1841 C C . THR A 1 232 ? -16.925 -3.288 -4.132 1.00 70.88 232 THR A C 1
ATOM 1843 O O . THR A 1 232 ? -16.207 -3.410 -5.124 1.00 70.88 232 THR A O 1
ATOM 1846 N N . ASP A 1 233 ? -17.951 -4.102 -3.882 1.00 74.19 233 ASP A N 1
ATOM 1847 C CA . ASP A 1 233 ? -18.354 -5.200 -4.765 1.00 74.19 233 ASP A CA 1
ATOM 1848 C C . ASP A 1 233 ? -18.905 -4.666 -6.098 1.00 74.19 233 ASP A C 1
ATOM 1850 O O . ASP A 1 233 ? -18.553 -5.175 -7.163 1.00 74.19 233 ASP A O 1
ATOM 1854 N N . ASN A 1 234 ? -19.675 -3.574 -6.067 1.00 68.38 234 ASN A N 1
ATOM 1855 C CA . ASN A 1 234 ? -20.207 -2.934 -7.273 1.00 68.38 234 ASN A CA 1
ATOM 1856 C C . ASN A 1 234 ? -19.136 -2.171 -8.072 1.00 68.38 234 ASN A C 1
ATOM 1858 O O . ASN A 1 234 ? -19.216 -2.108 -9.294 1.00 68.38 234 ASN A O 1
ATOM 1862 N N . SER A 1 235 ? -18.099 -1.642 -7.414 1.00 58.53 235 SER A N 1
ATOM 1863 C CA . SER A 1 235 ? -16.939 -1.015 -8.067 1.00 58.53 235 SER A CA 1
ATOM 1864 C C . SER A 1 235 ? -15.987 -2.035 -8.722 1.00 58.53 235 SER A C 1
ATOM 1866 O O . SER A 1 235 ? -14.942 -1.648 -9.245 1.00 58.53 235 SER A O 1
ATOM 1868 N N . SER A 1 236 ? -16.319 -3.332 -8.716 1.00 50.84 236 SER A N 1
ATOM 1869 C CA . SER A 1 236 ? -15.568 -4.385 -9.412 1.00 50.84 236 SER A CA 1
ATOM 1870 C C . SER A 1 236 ? -15.702 -4.338 -10.949 1.00 50.84 236 SER A C 1
ATOM 1872 O O . SER A 1 236 ? -15.172 -5.221 -11.630 1.00 50.84 236 SER A O 1
ATOM 1874 N N . SER A 1 237 ? -16.370 -3.335 -11.525 1.00 45.88 237 SER A N 1
ATOM 1875 C CA . SER A 1 237 ? -16.313 -3.055 -12.960 1.00 45.88 237 SER A CA 1
ATOM 1876 C C . SER A 1 237 ? -14.962 -2.434 -13.324 1.00 45.88 237 SER A C 1
ATOM 1878 O O . SER A 1 237 ? -14.582 -1.387 -12.809 1.00 45.88 237 SER A O 1
ATOM 1880 N N . VAL A 1 238 ? -14.234 -3.124 -14.200 1.00 46.47 238 VAL A N 1
ATOM 1881 C CA . VAL A 1 238 ? -12.969 -2.721 -14.828 1.00 46.47 238 VAL A CA 1
ATOM 1882 C C . VAL A 1 238 ? -12.986 -1.235 -15.206 1.00 46.47 238 VAL A C 1
ATOM 1884 O O . VAL A 1 238 ? -13.659 -0.868 -16.163 1.00 46.47 238 VAL A O 1
ATOM 1887 N N . GLU A 1 239 ? -12.231 -0.397 -14.490 1.00 40.84 239 GLU A N 1
ATOM 1888 C CA . GLU A 1 239 ? -11.958 0.974 -14.932 1.00 40.84 239 GLU A CA 1
ATOM 1889 C C . GLU A 1 239 ? -10.517 1.127 -15.420 1.00 40.84 239 GLU A C 1
ATOM 1891 O O . GLU A 1 239 ? -9.521 0.847 -14.743 1.00 40.84 239 GLU A O 1
ATOM 1896 N N . GLU A 1 240 ? -10.478 1.539 -16.676 1.00 39.59 240 GLU A N 1
ATOM 1897 C CA . GLU A 1 240 ? -9.369 1.726 -17.578 1.00 39.59 240 GLU A CA 1
ATOM 1898 C C . GLU A 1 240 ? -8.878 3.187 -17.497 1.00 39.59 240 GLU A C 1
ATOM 1900 O O . GLU A 1 240 ? -9.663 4.119 -17.588 1.00 39.59 240 GLU A O 1
ATOM 1905 N N . TYR A 1 241 ? -7.561 3.335 -17.313 1.00 42.47 241 TYR A N 1
ATOM 1906 C CA . TYR A 1 241 ? -6.677 4.502 -17.508 1.00 42.47 241 TYR A CA 1
ATOM 1907 C C . TYR A 1 241 ? -7.017 5.893 -16.917 1.00 42.47 241 TYR A C 1
ATOM 1909 O O . TYR A 1 241 ? -8.014 6.532 -17.216 1.00 42.47 241 TYR A O 1
ATOM 1917 N N . GLY A 1 242 ? -6.020 6.448 -16.215 1.00 35.41 242 GLY A N 1
ATOM 1918 C CA . GLY A 1 242 ? -5.886 7.874 -15.908 1.00 35.41 242 GLY A CA 1
ATOM 1919 C C . GLY A 1 242 ? -4.510 8.166 -15.301 1.00 35.41 242 GLY A C 1
ATOM 1920 O O . GLY A 1 242 ? -4.326 8.074 -14.089 1.00 35.41 242 GLY A O 1
ATOM 1921 N N . GLU A 1 243 ? -3.508 8.427 -16.145 1.00 39.22 243 GLU A N 1
ATOM 1922 C CA . GLU A 1 243 ? -2.188 8.918 -15.727 1.00 39.22 243 GLU A CA 1
ATOM 1923 C C . GLU A 1 243 ? -2.313 10.369 -15.239 1.00 39.22 243 GLU A C 1
ATOM 1925 O O . GLU A 1 243 ? -2.304 11.301 -16.038 1.00 39.22 243 GLU A O 1
ATOM 1930 N N . GLU A 1 244 ? -2.390 10.584 -13.925 1.00 37.88 244 GLU A N 1
ATOM 1931 C CA . GLU A 1 244 ? -2.087 11.901 -13.361 1.00 37.88 244 GLU A CA 1
ATOM 1932 C C . GLU A 1 244 ? -0.578 12.023 -13.124 1.00 37.88 244 GLU A C 1
ATOM 1934 O O . GLU A 1 244 ? 0.019 11.350 -12.274 1.00 37.88 244 GLU A O 1
ATOM 1939 N N . GLY A 1 245 ? 0.043 12.877 -13.940 1.00 46.41 245 GLY A N 1
ATOM 1940 C CA . GLY A 1 245 ? 1.446 13.253 -13.859 1.00 46.41 245 GLY A CA 1
ATOM 1941 C C . GLY A 1 245 ? 1.766 13.941 -12.535 1.00 46.41 245 GLY A C 1
ATOM 1942 O O . GLY A 1 245 ? 1.467 15.114 -12.335 1.00 46.41 245 GLY A O 1
ATOM 1943 N N . GLY A 1 246 ? 2.422 13.211 -11.636 1.00 37.31 246 GLY A N 1
ATOM 1944 C CA . GLY A 1 246 ? 3.048 13.776 -10.446 1.00 37.31 246 GLY A CA 1
ATOM 1945 C C . GLY A 1 246 ? 4.445 14.292 -10.776 1.00 37.31 246 GLY A C 1
ATOM 1946 O O . GLY A 1 246 ? 5.362 13.493 -10.970 1.00 37.31 246 GLY A O 1
ATOM 1947 N N . SER A 1 247 ? 4.581 15.618 -10.838 1.00 38.56 247 SER A N 1
ATOM 1948 C CA . SER A 1 247 ? 5.849 16.344 -10.964 1.00 38.56 247 SER A CA 1
ATOM 1949 C C . SER A 1 247 ? 6.870 15.880 -9.918 1.00 38.56 247 SER A C 1
ATOM 1951 O O . SER A 1 247 ? 6.551 15.707 -8.740 1.00 38.56 247 SER A O 1
ATOM 1953 N N . CYS A 1 248 ? 8.099 15.644 -10.370 1.00 37.94 248 CYS A N 1
ATOM 1954 C CA . CYS A 1 248 ? 9.226 15.214 -9.560 1.00 37.94 248 CYS A CA 1
ATOM 1955 C C . CYS A 1 248 ? 9.887 16.413 -8.868 1.00 37.94 248 CYS A C 1
ATOM 1957 O O . CYS A 1 248 ? 10.673 17.132 -9.483 1.00 37.94 248 CYS A O 1
ATOM 1959 N N . GLU A 1 249 ? 9.635 16.589 -7.575 1.00 36.94 249 GLU A N 1
ATOM 1960 C CA . GLU A 1 249 ? 10.530 17.393 -6.742 1.00 36.94 249 GLU A CA 1
ATOM 1961 C C . GLU A 1 249 ? 11.691 16.504 -6.289 1.00 36.94 249 GLU A C 1
ATOM 1963 O O . GLU A 1 249 ? 11.506 15.450 -5.674 1.00 36.94 249 GLU A O 1
ATOM 1968 N N . SER A 1 250 ? 12.890 16.884 -6.725 1.00 43.72 250 SER A N 1
ATOM 1969 C CA . SER A 1 250 ? 14.144 16.221 -6.389 1.00 43.72 250 SER A CA 1
ATOM 1970 C C . SER A 1 250 ? 14.733 16.908 -5.162 1.00 43.72 250 SER A C 1
ATOM 1972 O O . SER A 1 250 ? 15.213 18.029 -5.285 1.00 43.72 250 SER A O 1
ATOM 1974 N N . ASP A 1 251 ? 14.741 16.233 -4.014 1.00 42.06 251 ASP A N 1
ATOM 1975 C CA . ASP A 1 251 ? 15.593 16.613 -2.884 1.00 42.06 251 ASP A CA 1
ATOM 1976 C C . ASP A 1 251 ? 16.943 15.880 -3.008 1.00 42.06 251 ASP A C 1
ATOM 1978 O O . ASP A 1 251 ? 16.966 14.640 -2.994 1.00 42.06 251 ASP A O 1
ATOM 1982 N N . PRO A 1 252 ? 18.076 16.591 -3.147 1.00 45.34 252 PRO A N 1
ATOM 1983 C CA . PRO A 1 252 ? 19.401 15.993 -3.065 1.00 45.34 252 PRO A CA 1
ATOM 1984 C C . PRO A 1 252 ? 19.819 15.854 -1.593 1.00 45.34 252 PRO A C 1
ATOM 1986 O O . PRO A 1 252 ? 20.162 16.834 -0.940 1.00 45.34 252 PRO A O 1
ATOM 1989 N N . ASP A 1 253 ? 19.817 14.627 -1.068 1.00 42.34 253 ASP A N 1
ATOM 1990 C CA . ASP A 1 253 ? 20.438 14.321 0.226 1.00 42.34 253 ASP A CA 1
ATOM 1991 C C . ASP A 1 253 ? 21.947 14.110 0.017 1.00 42.34 253 ASP A C 1
ATOM 1993 O O . ASP A 1 253 ? 22.391 13.048 -0.432 1.00 42.34 253 ASP A O 1
ATOM 1997 N N . SER A 1 254 ? 22.734 15.161 0.266 1.00 51.25 254 SER A N 1
ATOM 1998 C CA . SER A 1 254 ? 24.194 15.099 0.304 1.00 51.25 254 SER A CA 1
ATOM 1999 C C . SER A 1 254 ? 24.649 14.530 1.650 1.00 51.25 254 SER A C 1
ATOM 2001 O O . SER A 1 254 ? 24.885 15.264 2.608 1.00 51.25 254 SER A O 1
ATOM 2003 N N . GLY A 1 255 ? 24.789 13.210 1.719 1.00 41.19 255 GLY A N 1
ATOM 2004 C CA . GLY A 1 255 ? 25.521 12.550 2.796 1.00 41.19 255 GLY A CA 1
ATOM 2005 C C . GLY A 1 255 ? 27.019 12.586 2.513 1.00 41.19 255 GLY A C 1
ATOM 2006 O O . GLY A 1 255 ? 27.540 11.697 1.844 1.00 41.19 255 GLY A O 1
ATOM 2007 N N . THR A 1 256 ? 27.701 13.625 2.992 1.00 48.03 256 THR A N 1
ATOM 2008 C CA . THR A 1 256 ? 29.152 13.606 3.204 1.00 48.03 256 THR A CA 1
ATOM 2009 C C . THR A 1 256 ? 29.427 12.740 4.429 1.00 48.03 256 THR A C 1
ATOM 2011 O O . THR A 1 256 ? 29.044 13.139 5.527 1.00 48.03 256 THR A O 1
ATOM 2014 N N . ASP A 1 257 ? 30.067 11.585 4.263 1.00 40.69 257 ASP A N 1
ATOM 2015 C CA . ASP A 1 257 ? 30.612 10.837 5.399 1.00 40.69 257 ASP A CA 1
ATOM 2016 C C . ASP A 1 257 ? 32.138 10.882 5.327 1.00 40.69 257 ASP A C 1
ATOM 2018 O O . ASP A 1 257 ? 32.763 10.341 4.410 1.00 40.69 257 ASP A O 1
ATOM 2022 N N . SER A 1 258 ? 32.701 11.629 6.277 1.00 45.38 258 SER A N 1
ATOM 2023 C CA . SER A 1 258 ? 34.126 11.726 6.560 1.00 45.38 258 SER A CA 1
ATOM 2024 C C . SER A 1 258 ? 34.670 10.365 6.968 1.00 45.38 258 SER A C 1
ATOM 2026 O O . SER A 1 258 ? 34.124 9.699 7.845 1.00 45.38 258 SER A O 1
ATOM 2028 N N . MET A 1 259 ? 35.796 9.994 6.368 1.00 48.66 259 MET A N 1
ATOM 2029 C CA . MET A 1 259 ? 36.680 8.974 6.911 1.00 48.66 259 MET A CA 1
ATOM 2030 C C . MET A 1 259 ? 37.300 9.504 8.206 1.00 48.66 259 MET A C 1
ATOM 2032 O O . MET A 1 259 ? 37.969 10.536 8.177 1.00 48.66 259 MET A O 1
ATOM 2036 N N . ASP A 1 260 ? 37.097 8.793 9.312 1.00 44.44 260 ASP A N 1
ATOM 2037 C CA . ASP A 1 260 ? 37.922 8.922 10.511 1.00 44.44 260 ASP A CA 1
ATOM 2038 C C . ASP A 1 260 ? 38.579 7.568 10.785 1.00 44.44 260 ASP A C 1
ATOM 2040 O O . ASP A 1 260 ? 37.920 6.578 11.115 1.00 44.44 260 ASP A O 1
ATOM 2044 N N . SER A 1 261 ? 39.885 7.524 10.534 1.00 50.69 261 SER A N 1
ATOM 2045 C CA . SER A 1 261 ? 40.761 6.406 10.857 1.00 50.69 261 SER A CA 1
ATOM 2046 C C . SER A 1 261 ? 41.181 6.543 12.316 1.00 50.69 261 SER A C 1
ATOM 2048 O O . SER A 1 261 ? 41.993 7.402 12.647 1.00 50.69 261 SER A O 1
ATOM 2050 N N . GLY A 1 262 ? 40.641 5.676 13.171 1.00 43.16 262 GLY A N 1
ATOM 2051 C CA . GLY A 1 262 ? 41.041 5.525 14.566 1.00 43.16 262 GLY A CA 1
ATOM 2052 C C . GLY A 1 262 ? 41.766 4.202 14.785 1.00 43.16 262 GLY A C 1
ATOM 2053 O O . GLY A 1 262 ? 41.153 3.139 14.757 1.00 43.16 262 GLY A O 1
ATOM 2054 N N . ASP A 1 263 ? 43.071 4.321 14.976 1.00 41.91 263 ASP A N 1
ATOM 2055 C CA . ASP A 1 263 ? 44.072 3.321 15.342 1.00 41.91 263 ASP A CA 1
ATOM 2056 C C . ASP A 1 263 ? 43.771 2.652 16.704 1.00 41.91 263 ASP A C 1
ATOM 2058 O O . ASP A 1 263 ? 43.380 3.344 17.648 1.00 41.91 263 ASP A O 1
ATOM 2062 N N . ALA A 1 264 ? 43.966 1.331 16.814 1.00 37.59 264 ALA A N 1
ATOM 2063 C CA . ALA A 1 264 ? 44.137 0.616 18.085 1.00 37.59 264 ALA A CA 1
ATOM 2064 C C . ALA A 1 264 ? 44.658 -0.824 17.869 1.00 37.59 264 ALA A C 1
ATOM 2066 O O . ALA A 1 264 ? 43.865 -1.751 17.708 1.00 37.59 264 ALA A O 1
ATOM 2067 N N . MET A 1 265 ? 45.988 -0.946 17.992 1.00 36.25 265 MET A N 1
ATOM 2068 C CA . MET A 1 265 ? 46.831 -2.138 18.245 1.00 36.25 265 MET A CA 1
ATOM 2069 C C . MET A 1 265 ? 46.980 -3.207 17.158 1.00 36.25 265 MET A C 1
ATOM 2071 O O . MET A 1 265 ? 46.010 -3.928 16.849 1.00 36.25 265 MET A O 1
#

Mean predicted aligned error: 19.26 Å

Sequence (265 aa):
MEFVKKARGRTMTEGEKLDILCAQAVMHHAGEKDVRARLATLFKRSPKVIDHVWSSFVNDQVVPPAAASSNRTPSSTRIPRTRAIATKVQEFVRIRRQRRERTVAKDVLAMLEDDNVVAVDHSTRATYNSALRAVQRLLRYLGYKRGKRKNKGLGLAPRLRVERDSDLQPIETIWAIVKGQVGRAYTSDTTLNKVRERLEEAFADLQIKTVHESIAKAAAHLKTLLDYITATDNSSSVEEYGEEGGSCESDPDSGTDSMDSGDAM

pLDDT: mean 73.99, std 15.61, range [35.41, 91.75]

Nearest PDB structures (foldseek):
  7dr1-assembly1_F  TM=1.608E-01  e=3.511E+00  Cyanophora paradoxa

Organism: Achlya hypogyna (NCBI:txid1202772)

Secondary structure (DSSP, 8-state):
-HHHHHS--SSPPHHHHHHHHHHHHHHHHTT-TTHHHHHHHHH---HHHHHHHHHHHHHHSS----PPPGGGSPPTT-----HHHHHHHHHHHHHHHHTT----HHHHHHHHHHTTSS---TT-HHHHHHHHHHHHHHHHHTTEEE-SSTT--EEEPGGG----SSTT-HHHHHHHHHHHHHHHT--TT--HHHHHHHHHHHHHS--HHHHHHHHHHHHHHHHHHHHHHHHHHHTTS----------------------------

Solvent-accessible surface area (backbone atoms only — not comparable to full-atom values): 16235 Å² total; per-residue (Å²): 122,65,64,62,68,72,74,52,69,97,62,65,48,47,66,62,52,49,53,52,52,52,52,48,53,53,37,56,74,68,68,53,90,55,51,61,64,50,47,22,64,73,69,71,44,60,55,68,56,55,52,48,54,51,52,42,37,75,75,64,73,49,82,69,63,54,73,70,71,78,85,74,63,81,58,72,52,61,71,74,93,43,68,70,54,51,50,51,55,50,49,53,54,49,54,36,51,75,72,68,48,83,47,50,64,64,59,54,49,52,54,35,37,78,69,69,66,39,76,71,56,81,89,39,73,67,52,39,52,51,34,50,51,40,46,48,51,51,37,46,72,76,37,39,38,78,43,92,51,90,93,50,39,65,37,68,34,76,92,67,49,68,73,77,61,50,67,70,29,38,66,54,53,53,49,52,52,44,48,50,60,49,59,74,68,67,55,99,84,66,45,72,69,60,52,51,55,42,47,55,50,44,56,70,68,53,52,68,66,60,56,51,51,35,45,51,51,17,52,53,52,52,48,54,51,50,54,48,52,52,53,55,62,64,60,68,61,89,81,81,88,80,90,77,84,76,82,84,83,83,81,85,84,82,80,84,78,81,90,79,89,80,88,83,134

Foldseek 3Di:
DCVLVVPDDPWDALVNLVVLVVQLVVCVVVVHDPSLVVSCVVSVPDSVVSVVSVVCCVPVVDSDGGDDPPVPDDPLLAQDLDPVLLVVLVVVVVVCVVVVHAAALVVSLVVCVVVVRHDADPVDPVSNVSNSVNSVVSCVVSQWDQDPDDPHHTDHHPVPCPVPDCLLDLVNVLVCQLCVQLVVPDDPPDDPVNSVVSSVVSVVPDDPVSSVVSVVSNVVSVVVVVVVVVVVVVVPPDDDDDDDDDDDDDDDDDDDDDDDDDDDD

Radius of gyration: 34.06 Å; Cα contacts (8 Å, |Δi|>4): 159; chains: 1; bounding box: 79×40×104 Å